Protein AF-A0A1I0QQR5-F1 (afdb_monomer)

Solvent-accessible surface area (backbone atoms only — not comparable to full-atom values): 13848 Å² total; per-residue (Å²): 86,68,93,61,59,68,70,61,47,50,51,49,50,53,52,42,50,50,38,39,77,75,72,28,74,88,72,55,52,71,65,47,52,52,53,40,48,67,24,50,46,77,46,79,45,81,59,54,94,88,54,77,42,80,48,74,43,70,24,48,67,52,50,54,66,63,70,73,64,83,67,84,42,92,93,38,57,84,62,94,87,78,85,87,52,60,38,89,91,75,66,45,76,61,77,86,85,86,85,81,80,82,85,70,81,42,39,26,32,36,38,38,34,40,33,28,76,91,72,50,32,38,40,37,30,39,40,28,15,67,40,95,86,60,46,77,30,64,54,59,57,86,51,74,50,39,34,41,38,37,31,42,37,39,38,100,86,50,79,45,83,48,73,52,76,50,78,45,56,44,84,61,89,47,43,52,44,83,69,58,68,52,43,58,67,45,80,44,82,44,77,46,79,57,89,96,46,76,45,77,45,59,37,38,42,32,59,77,46,79,42,78,58,90,51,87,66,42,43,83,76,51,77,49,77,42,81,48,92,122

Foldseek 3Di:
DAPDDPVVLVVLVVVLVVCCVPPRPVPDDPVSQVSQQRDWDWDFDDFWPPDRDTDTDGGDVVVSVVVVPDDDDPVGHTDDPDDWDADPVPRHTDDDDDDDDPDDDAWEKEKEWEAEPVQQKTWIKMFTASDPVRHQAAFDQPDKWKKKWWKWKDWPVDTDTDIDIDIDGRPDRDRMGTDDMDHQKDWDWDWDDDPPDIDTIIMIIGTPDMDTDDDSRYDYPYYHYDYDPD

Nearest PDB structures (foldseek):
  6xd4-assembly1_A  TM=5.115E-01  e=5.472E-14  Elizabethkingia anophelis
  8g33-assembly1_A  TM=4.697E-01  e=2.216E-13  Elizabethkingia anophelis Ag1
  7krc-assembly1_A  TM=3.165E-01  e=2.333E+00  Human immunodeficiency virus type 1 BH10
  8u6q-assembly1_A  TM=3.259E-01  e=3.452E+00  Human immunodeficiency virus 1
  8u6t-assembly1_A  TM=4.089E-01  e=3.861E+00  Human immunodeficiency virus 1

Radius of gyration: 30.65 Å; Cα contacts (8 Å, |Δi|>4): 369; chains: 1; bounding box: 80×43×80 Å

Structure (mmCIF, N/CA/C/O backbone):
data_AF-A0A1I0QQR5-F1
#
_entry.id   AF-A0A1I0QQR5-F1
#
loop_
_atom_site.group_PDB
_atom_site.id
_atom_site.type_symbol
_atom_site.label_atom_id
_atom_site.label_alt_id
_atom_site.label_comp_id
_atom_site.label_asym_id
_atom_site.label_entity_id
_atom_site.label_seq_id
_atom_site.pdbx_PDB_ins_code
_atom_site.Cartn_x
_atom_site.Cartn_y
_atom_site.Cartn_z
_atom_site.occupancy
_atom_site.B_iso_or_equiv
_atom_site.auth_seq_id
_atom_site.auth_comp_id
_atom_site.auth_asym_id
_atom_site.auth_atom_id
_atom_site.pdbx_PDB_model_num
ATOM 1 N N . GLU A 1 1 ? -17.245 5.063 7.771 1.00 81.31 1 GLU A N 1
A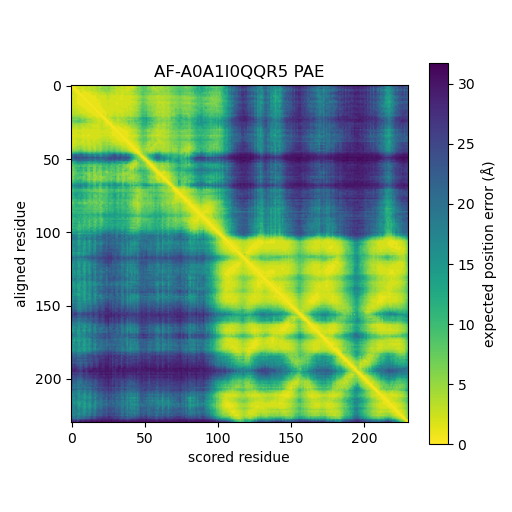TOM 2 C CA . GLU A 1 1 ? -16.645 4.724 6.466 1.00 81.31 1 GLU A CA 1
ATOM 3 C C . GLU A 1 1 ? -16.486 6.017 5.669 1.00 81.31 1 GLU A C 1
ATOM 5 O O . GLU A 1 1 ? -17.270 6.936 5.875 1.00 81.31 1 GLU A O 1
ATOM 10 N N . THR A 1 2 ? -15.430 6.138 4.861 1.00 84.19 2 THR A N 1
ATOM 11 C CA . THR A 1 2 ? -15.156 7.324 4.030 1.00 84.19 2 THR A CA 1
ATOM 12 C C . THR A 1 2 ? -14.341 6.921 2.803 1.00 84.19 2 THR A C 1
ATOM 14 O O . THR A 1 2 ? -13.551 5.979 2.877 1.00 84.19 2 THR A O 1
ATOM 17 N N . ASN A 1 3 ? -14.509 7.651 1.699 1.00 85.12 3 ASN A N 1
ATOM 18 C CA . ASN A 1 3 ? -13.727 7.481 0.468 1.00 85.12 3 ASN A CA 1
ATOM 19 C C . ASN A 1 3 ? -12.433 8.318 0.460 1.00 85.12 3 ASN A C 1
ATOM 21 O O . ASN A 1 3 ? -11.726 8.352 -0.546 1.00 85.12 3 ASN A O 1
ATOM 25 N N . ALA A 1 4 ? -12.133 9.026 1.553 1.00 85.00 4 ALA A N 1
ATOM 26 C CA . ALA A 1 4 ? -10.917 9.816 1.678 1.00 85.00 4 ALA A CA 1
ATOM 27 C C . ALA A 1 4 ? -9.655 8.937 1.771 1.00 85.00 4 ALA A C 1
ATOM 29 O O . ALA A 1 4 ? -9.699 7.784 2.202 1.00 85.00 4 ALA A O 1
ATOM 30 N N . GLU A 1 5 ? -8.506 9.509 1.400 1.00 86.62 5 GLU A N 1
ATOM 31 C CA . GLU A 1 5 ? -7.208 8.841 1.521 1.00 86.62 5 GLU A CA 1
ATOM 32 C C . GLU A 1 5 ? -6.940 8.431 2.983 1.00 86.62 5 GLU A C 1
ATOM 34 O O . GLU A 1 5 ? -7.273 9.156 3.921 1.00 86.62 5 GLU A O 1
ATOM 39 N N . ALA A 1 6 ? -6.360 7.245 3.189 1.00 83.19 6 ALA A N 1
ATOM 40 C CA . ALA A 1 6 ? -6.283 6.609 4.502 1.00 83.19 6 ALA A CA 1
ATOM 41 C C . ALA A 1 6 ? -5.473 7.411 5.535 1.00 83.19 6 ALA A C 1
ATOM 43 O O . ALA A 1 6 ? -5.850 7.454 6.710 1.00 83.19 6 ALA A O 1
ATOM 44 N N . SER A 1 7 ? -4.364 8.038 5.134 1.00 84.50 7 SER A N 1
ATOM 45 C CA . SER A 1 7 ? -3.558 8.867 6.033 1.00 84.50 7 SER A CA 1
ATOM 46 C C . SER A 1 7 ? -4.282 10.158 6.422 1.00 84.50 7 SER A C 1
ATOM 48 O O . SER A 1 7 ? -4.303 10.505 7.606 1.00 84.50 7 SER A O 1
ATOM 50 N N . TYR A 1 8 ? -4.961 10.800 5.466 1.00 88.44 8 TYR A N 1
ATOM 51 C CA . TYR A 1 8 ? -5.809 11.963 5.717 1.00 88.44 8 TYR A CA 1
ATOM 52 C C . TYR A 1 8 ? -6.981 11.612 6.639 1.00 88.44 8 TYR A C 1
ATOM 54 O O . TYR A 1 8 ? -7.163 12.254 7.671 1.00 88.44 8 TYR A O 1
ATOM 62 N N . ALA A 1 9 ? -7.719 10.544 6.328 1.00 91.12 9 ALA A N 1
ATOM 63 C CA . ALA A 1 9 ? -8.847 10.083 7.128 1.00 91.12 9 ALA A CA 1
ATOM 64 C C . ALA A 1 9 ? -8.425 9.749 8.565 1.00 91.12 9 ALA A C 1
ATOM 66 O O . ALA A 1 9 ? -9.099 10.139 9.516 1.00 91.12 9 ALA A O 1
ATOM 67 N N . LYS A 1 10 ? -7.278 9.079 8.743 1.00 92.31 10 LYS A N 1
ATOM 68 C CA . LYS A 1 10 ? -6.730 8.780 10.071 1.00 92.31 10 LYS A CA 1
ATOM 69 C C . LYS A 1 10 ? -6.457 10.055 10.865 1.00 92.31 10 LYS A C 1
ATOM 71 O O . LYS A 1 10 ? -6.871 10.133 12.020 1.00 92.31 10 LYS A O 1
ATOM 76 N N . ARG A 1 11 ? -5.772 11.030 10.259 1.00 94.12 11 ARG A N 1
ATOM 77 C CA . ARG A 1 11 ? -5.457 12.311 10.901 1.00 94.12 11 ARG A CA 1
ATOM 78 C C . ARG A 1 11 ? -6.736 13.042 11.309 1.00 94.12 11 ARG A C 1
ATOM 80 O O . ARG A 1 11 ? -6.890 13.367 12.481 1.00 94.12 11 ARG A O 1
ATOM 87 N N . MET A 1 12 ? -7.674 13.206 10.374 1.00 93.25 12 MET A N 1
ATOM 88 C CA . MET A 1 12 ? -8.933 13.910 10.623 1.00 93.25 12 MET A CA 1
ATOM 89 C C . MET A 1 12 ? -9.772 13.244 11.713 1.00 93.25 12 MET A C 1
ATOM 91 O O . MET A 1 12 ? -10.304 13.944 12.569 1.00 93.25 12 MET A O 1
ATOM 95 N N . LEU A 1 13 ? -9.863 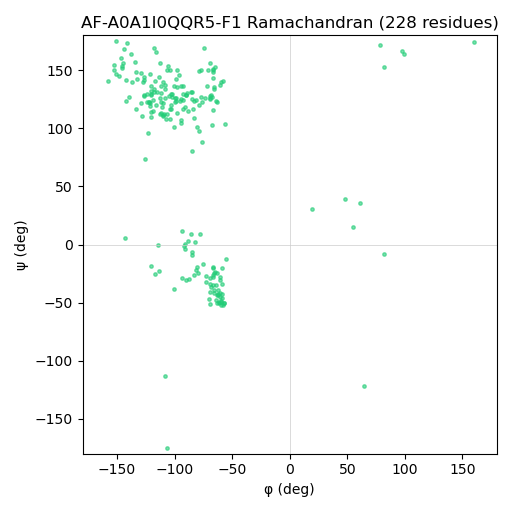11.908 11.736 1.00 90.19 13 LEU A N 1
ATOM 96 C CA . LEU A 1 13 ? -10.562 11.186 12.806 1.00 90.19 13 LEU A CA 1
ATOM 97 C C . LEU A 1 13 ? -9.894 11.403 14.169 1.00 90.19 13 LEU A C 1
ATOM 99 O O . LEU A 1 13 ? -10.590 11.624 15.157 1.00 90.19 13 LEU A O 1
ATOM 103 N N . GLN A 1 14 ? -8.560 11.349 14.238 1.00 91.06 14 GLN A N 1
ATOM 104 C CA . GLN A 1 14 ? -7.826 11.554 15.490 1.00 91.06 14 GLN A CA 1
ATOM 105 C C . GLN A 1 14 ? -8.010 12.972 16.036 1.00 91.06 14 GLN A C 1
ATOM 107 O O . GLN A 1 14 ? -8.328 13.119 17.214 1.00 91.06 14 GLN A O 1
ATOM 112 N N . GLU A 1 15 ? -7.847 13.989 15.189 1.00 91.00 15 GLU A N 1
ATOM 113 C CA . GLU A 1 15 ? -8.040 15.397 15.554 1.00 91.00 15 GLU A CA 1
ATOM 114 C C . GLU A 1 15 ? -9.488 15.653 15.989 1.00 91.00 15 GLU A C 1
ATOM 116 O O . GLU A 1 15 ? -9.728 16.103 17.111 1.00 91.00 15 GLU A O 1
ATOM 121 N N . SER A 1 16 ? -10.451 15.221 15.168 1.00 88.94 16 SER A N 1
ATOM 122 C CA . SER A 1 16 ? -11.879 15.384 15.438 1.00 88.94 16 SER A CA 1
ATOM 123 C C . SER A 1 16 ? -12.294 14.743 16.761 1.00 88.94 16 SER A C 1
ATOM 125 O O . SER A 1 16 ? -12.905 15.393 17.608 1.00 88.94 16 SER A O 1
ATOM 127 N N . PHE A 1 17 ? -11.964 13.468 16.990 1.00 86.94 17 PHE A N 1
ATOM 128 C CA . PHE A 1 17 ? -12.356 12.800 18.232 1.00 86.94 17 PHE A CA 1
ATOM 129 C C . PHE A 1 17 ? -11.626 13.362 19.443 1.00 86.94 17 PHE A C 1
ATOM 131 O O . PHE A 1 17 ? -12.239 13.504 20.499 1.00 86.94 17 PHE A O 1
ATOM 138 N N . HIS A 1 18 ? -10.353 13.734 19.307 1.00 88.44 18 HIS A N 1
ATOM 139 C CA . HIS A 1 18 ? -9.643 14.390 20.394 1.00 88.44 18 HIS A CA 1
ATOM 140 C C . HIS A 1 18 ? -10.340 15.695 20.796 1.00 88.44 18 HIS A C 1
ATOM 142 O O . HIS A 1 18 ? -10.640 15.882 21.975 1.00 88.44 18 HIS A O 1
ATOM 148 N N . THR A 1 19 ? -10.680 16.555 19.831 1.00 87.69 19 THR A N 1
ATOM 149 C CA . THR A 1 19 ? -11.439 17.791 20.072 1.00 87.69 19 THR A CA 1
ATOM 150 C C . THR A 1 19 ? -12.801 17.494 20.707 1.00 87.69 19 THR A C 1
ATOM 152 O O . THR A 1 19 ? -13.147 18.106 21.719 1.00 87.69 19 THR A O 1
ATOM 155 N N . LEU A 1 20 ? -13.541 16.508 20.184 1.00 84.69 20 LEU A N 1
ATOM 156 C CA . LEU A 1 20 ? -14.856 16.117 20.699 1.00 84.69 20 LEU A CA 1
ATOM 157 C C . LEU A 1 20 ? -14.813 15.721 22.178 1.00 84.69 20 LEU A C 1
ATOM 159 O O . LEU A 1 20 ? -15.625 16.206 22.959 1.00 84.69 20 LEU A O 1
ATOM 163 N N . PHE A 1 21 ? -13.883 14.840 22.552 1.00 83.06 21 PHE A N 1
ATOM 164 C CA . PHE A 1 21 ? -13.828 14.263 23.895 1.00 83.06 21 PHE A CA 1
ATOM 165 C C . PHE A 1 21 ? -13.154 15.170 24.927 1.00 83.06 21 PHE A C 1
ATOM 167 O O . PHE A 1 21 ? -13.388 14.995 26.118 1.00 83.06 21 PHE A O 1
ATOM 174 N N . THR A 1 22 ? -12.321 16.125 24.499 1.00 84.75 22 THR A N 1
ATOM 175 C CA . THR A 1 22 ? -11.596 17.018 25.423 1.00 84.75 22 THR A CA 1
ATOM 176 C C . THR A 1 22 ? -12.233 18.394 25.572 1.00 84.75 22 THR A C 1
ATOM 178 O O . THR A 1 22 ? -12.228 18.944 26.670 1.00 84.75 22 THR A O 1
ATOM 181 N N . LYS A 1 23 ? -12.765 18.966 24.484 1.00 83.75 23 LYS A N 1
ATOM 182 C CA . LYS A 1 23 ? -13.298 20.339 24.445 1.00 83.75 23 LYS A CA 1
ATOM 183 C C . LYS A 1 23 ? -14.793 20.382 24.136 1.00 83.75 23 LYS A C 1
ATOM 185 O O . LYS A 1 23 ? -15.466 21.327 24.531 1.00 83.75 23 LYS A O 1
ATOM 190 N N . GLY A 1 24 ? -15.315 19.364 23.455 1.00 78.88 24 GLY A N 1
ATOM 191 C CA . GLY A 1 24 ? -16.701 19.311 22.997 1.00 78.88 24 GLY A CA 1
ATOM 192 C C . GLY A 1 24 ? -16.866 19.736 21.536 1.00 78.88 24 GLY A C 1
ATOM 193 O O . GLY A 1 24 ? -15.973 20.306 20.908 1.00 78.88 24 GLY A O 1
ATOM 194 N N . SER A 1 25 ? -18.043 19.448 20.978 1.00 78.81 25 SER A N 1
ATOM 195 C CA . SER A 1 25 ? -18.357 19.624 19.550 1.00 78.81 25 SER A CA 1
ATOM 196 C C . SER A 1 25 ? -18.349 21.083 19.071 1.00 78.81 25 SER A C 1
ATOM 198 O O . SER A 1 25 ? -18.129 21.341 17.886 1.00 78.81 25 SER A O 1
ATOM 200 N N . SER A 1 26 ? -18.548 22.051 19.972 1.00 82.56 26 SER A N 1
ATOM 201 C CA . SER A 1 26 ? -18.513 23.487 19.659 1.00 82.56 26 SER A CA 1
ATOM 202 C C . SER A 1 26 ? -17.126 23.981 19.235 1.00 82.56 26 SER A C 1
ATOM 204 O O . SER A 1 26 ? -17.040 24.958 18.493 1.00 82.56 26 SER A O 1
ATOM 206 N N . TYR A 1 27 ? -16.059 23.287 19.641 1.00 85.00 27 TYR A N 1
ATOM 207 C CA . TYR A 1 27 ? -14.668 23.650 19.351 1.00 85.00 27 TYR A CA 1
ATOM 208 C C . TYR A 1 27 ? -14.116 23.024 18.067 1.00 85.00 27 TYR A C 1
ATOM 210 O O . TYR A 1 27 ? -12.957 23.263 17.731 1.00 85.00 27 TYR A O 1
ATOM 218 N N . MET A 1 28 ? -14.924 22.244 17.344 1.00 86.56 28 MET A N 1
ATOM 219 C CA . MET A 1 28 ? -14.518 21.695 16.053 1.00 86.56 28 MET A CA 1
ATOM 220 C C . MET A 1 28 ? -14.470 22.765 14.970 1.00 86.56 28 MET A C 1
ATOM 222 O O . MET A 1 28 ? -15.407 23.562 14.808 1.00 86.56 28 MET A O 1
ATOM 226 N N . ASN A 1 29 ? -13.407 22.719 14.176 1.00 89.69 29 ASN A N 1
ATOM 227 C CA . ASN A 1 29 ? -13.244 23.554 13.000 1.00 89.69 29 ASN A CA 1
ATOM 228 C C . ASN A 1 29 ? -14.137 23.067 11.835 1.00 89.69 29 ASN A C 1
ATOM 230 O O . ASN A 1 29 ? -14.762 22.003 11.877 1.00 89.69 29 ASN A O 1
ATOM 234 N N . ASN A 1 30 ? -14.235 23.884 10.785 1.00 89.81 30 ASN A N 1
ATOM 235 C CA . ASN A 1 30 ? -15.115 23.594 9.649 1.00 89.81 30 ASN A CA 1
ATOM 236 C C . ASN A 1 30 ? -14.640 22.403 8.805 1.00 89.81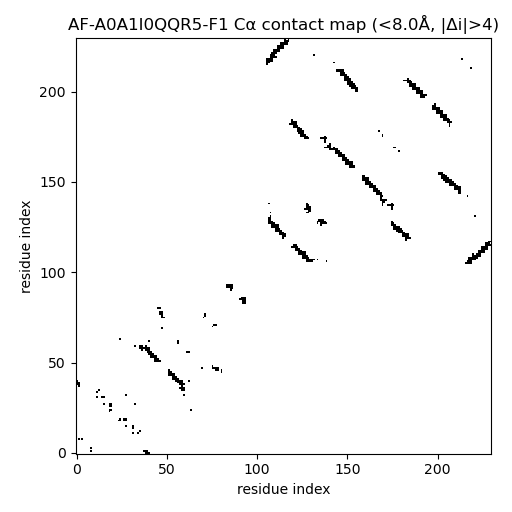 30 ASN A C 1
ATOM 238 O O . ASN A 1 30 ? -15.474 21.724 8.205 1.00 89.81 30 ASN A O 1
ATOM 242 N N . GLU A 1 31 ? -13.334 22.137 8.763 1.00 90.00 31 GLU A N 1
ATOM 243 C CA . GLU A 1 31 ? -12.770 20.994 8.040 1.00 90.00 31 GLU A CA 1
ATOM 244 C C . GLU A 1 31 ? -13.139 19.681 8.743 1.00 90.00 31 GLU A C 1
ATOM 246 O O . GLU A 1 31 ? -13.659 18.772 8.101 1.00 90.00 31 GLU A O 1
ATOM 251 N N . GLU A 1 32 ? -12.985 19.614 10.070 1.00 87.94 32 GLU A N 1
ATOM 252 C CA . GLU A 1 32 ? -13.403 18.485 10.913 1.00 87.94 32 GLU A CA 1
ATOM 253 C C . GLU A 1 32 ? -14.899 18.198 10.744 1.00 87.94 32 GLU A C 1
ATOM 255 O O . GLU A 1 32 ? -15.289 17.073 10.433 1.00 87.94 32 GLU A O 1
ATOM 260 N N . LYS A 1 33 ? -15.750 19.227 10.857 1.00 87.44 33 LYS A N 1
ATOM 261 C CA . LYS A 1 33 ? -17.205 19.079 10.677 1.00 87.44 33 LYS A CA 1
ATOM 262 C C . LYS A 1 33 ? -17.564 18.574 9.283 1.00 87.44 33 LYS A C 1
ATOM 264 O O . LYS A 1 33 ? -18.384 17.668 9.155 1.00 87.44 33 LYS A O 1
ATOM 269 N N . SER A 1 34 ? -16.953 19.141 8.244 1.00 88.56 34 SER A N 1
ATOM 270 C CA . SER A 1 34 ? -17.222 18.748 6.856 1.00 88.56 34 SER A CA 1
ATOM 271 C C . SER A 1 34 ? -16.773 17.315 6.585 1.00 88.56 34 SER A C 1
ATOM 273 O O . SER A 1 34 ? -17.514 16.546 5.975 1.00 88.56 34 SER A O 1
ATOM 275 N N . PHE A 1 35 ? -15.603 16.931 7.098 1.00 90.19 35 PHE A N 1
ATOM 276 C CA . PHE A 1 35 ? -15.091 15.571 6.990 1.00 90.19 35 PHE A CA 1
ATOM 277 C C . PHE A 1 35 ? -16.020 14.558 7.671 1.00 90.19 35 PHE A C 1
ATOM 279 O O . PHE A 1 35 ? -16.410 13.572 7.046 1.00 90.19 35 PHE A O 1
ATOM 286 N N . LEU A 1 36 ? -16.428 14.809 8.922 1.00 87.88 36 LEU A N 1
ATOM 287 C CA . LEU A 1 36 ? -17.316 13.904 9.659 1.00 87.88 36 LEU A CA 1
ATOM 288 C C . LEU A 1 36 ? -18.718 13.841 9.040 1.00 87.88 36 LEU A C 1
ATOM 290 O O . LEU A 1 36 ? -19.321 12.775 9.022 1.00 87.88 36 LEU A O 1
ATOM 294 N N . ASN A 1 37 ? -19.235 14.940 8.489 1.00 86.38 37 ASN A N 1
ATOM 295 C CA . ASN A 1 37 ? -20.516 14.931 7.777 1.00 86.38 37 ASN A CA 1
ATOM 296 C C . ASN A 1 37 ? -20.479 14.108 6.484 1.00 86.38 37 ASN A C 1
ATOM 298 O O . ASN A 1 37 ? -21.506 13.566 6.089 1.00 86.38 37 ASN A O 1
ATOM 302 N N . GLY A 1 38 ? -19.312 13.986 5.848 1.00 86.00 38 GLY A N 1
ATOM 303 C CA . GLY A 1 38 ? -19.098 13.099 4.703 1.00 86.00 38 GLY A CA 1
ATOM 304 C C . GLY A 1 38 ? -18.822 11.637 5.074 1.00 86.00 38 GLY A C 1
ATOM 305 O O . GLY A 1 38 ? -18.549 10.838 4.180 1.00 86.00 38 GLY A O 1
ATOM 306 N N . CYS A 1 39 ? -18.834 11.283 6.364 1.00 86.56 39 CYS A N 1
ATOM 307 C CA . CYS A 1 39 ? -18.610 9.920 6.838 1.00 86.56 39 CYS A CA 1
ATOM 308 C C . CYS A 1 39 ? -19.927 9.198 7.155 1.00 86.56 39 CYS A C 1
ATOM 310 O O . CYS A 1 39 ? -20.825 9.755 7.787 1.00 86.56 39 CYS A O 1
ATOM 312 N N . ASP A 1 40 ? -19.970 7.904 6.838 1.00 82.94 40 ASP A N 1
ATOM 313 C CA . ASP A 1 40 ? -21.032 7.004 7.296 1.00 82.94 40 ASP A CA 1
ATOM 314 C C . ASP A 1 40 ? -20.656 6.364 8.636 1.00 82.94 40 ASP A C 1
ATOM 316 O O . ASP A 1 40 ? -19.578 5.770 8.765 1.00 82.94 40 ASP A O 1
ATOM 320 N N . PHE A 1 41 ? -21.534 6.430 9.637 1.00 81.44 41 PHE A N 1
ATOM 321 C CA . PHE A 1 41 ? -21.282 5.857 10.959 1.00 81.44 41 PHE A CA 1
ATOM 322 C C . PHE A 1 41 ? -22.201 4.666 11.233 1.00 81.44 41 PHE A C 1
ATOM 324 O O . PHE A 1 41 ? -23.422 4.724 11.098 1.00 81.44 41 PHE A O 1
ATOM 331 N N . LYS A 1 42 ? -21.592 3.569 11.682 1.00 77.62 42 LYS A N 1
ATOM 332 C CA . LYS A 1 42 ? -22.294 2.394 12.203 1.00 77.62 42 LYS A CA 1
ATOM 333 C C . LYS A 1 42 ? -21.808 2.176 13.623 1.00 77.62 42 LYS A C 1
ATOM 335 O O . LYS A 1 42 ? -20.609 1.989 13.832 1.00 77.62 42 LYS A O 1
ATOM 340 N N . VAL A 1 43 ? -22.718 2.236 14.588 1.00 75.94 43 VAL A N 1
ATOM 341 C CA . VAL A 1 43 ? -22.387 2.091 16.005 1.00 75.94 43 VAL A CA 1
ATOM 342 C C . VAL A 1 43 ? -23.043 0.840 16.559 1.00 75.94 43 VAL A C 1
ATOM 344 O O . VAL A 1 43 ? -24.233 0.582 16.373 1.00 75.94 43 VAL A O 1
ATOM 347 N N . TYR A 1 44 ? -22.225 0.060 17.253 1.00 75.56 44 TYR A N 1
ATOM 348 C CA . TYR A 1 44 ? -22.659 -1.088 18.024 1.00 75.56 44 TYR A CA 1
ATOM 349 C C . TYR A 1 44 ? -22.587 -0.732 19.506 1.00 75.56 44 TYR A C 1
ATOM 351 O O . TYR A 1 44 ? -21.497 -0.511 20.036 1.00 75.56 44 TYR A O 1
ATOM 359 N N . LEU A 1 45 ? -23.749 -0.630 20.153 1.00 72.00 45 LEU A N 1
ATOM 360 C CA . LEU A 1 45 ? -23.851 -0.278 21.566 1.00 72.00 45 LEU A CA 1
ATOM 361 C C . LEU A 1 45 ? -24.039 -1.543 22.407 1.00 72.00 45 LEU A C 1
ATOM 363 O O . LEU A 1 45 ? -24.981 -2.313 22.204 1.00 72.00 45 LEU A O 1
ATOM 367 N N . ILE A 1 46 ? -23.136 -1.741 23.367 1.00 70.88 46 ILE A N 1
ATOM 368 C CA . ILE A 1 46 ? -23.213 -2.805 24.370 1.00 70.88 46 ILE A CA 1
ATOM 369 C C . ILE A 1 46 ? -23.475 -2.139 25.723 1.00 70.88 46 ILE A C 1
ATOM 371 O O . ILE A 1 46 ? -22.604 -1.442 26.240 1.00 70.88 46 ILE A O 1
ATOM 375 N N . GLY A 1 47 ? -24.659 -2.366 26.297 1.00 66.56 47 GLY A N 1
ATOM 376 C CA . GLY A 1 47 ? -25.053 -1.803 27.593 1.00 66.56 47 GLY A CA 1
ATOM 377 C C . GLY A 1 47 ? -25.936 -0.557 27.532 1.00 66.56 47 GLY A C 1
ATOM 378 O O . GLY A 1 47 ? -26.046 0.090 26.496 1.00 66.56 47 GLY A O 1
ATOM 379 N N . GLY A 1 48 ? -26.577 -0.233 28.664 1.00 62.97 48 GLY A N 1
ATOM 380 C CA . GLY A 1 48 ? -27.670 0.750 28.749 1.00 62.97 48 GLY A CA 1
ATOM 381 C C . GLY A 1 48 ? -29.030 0.152 28.355 1.00 62.97 48 GLY A C 1
ATOM 382 O O . GLY A 1 48 ? -29.056 -0.838 27.636 1.00 62.97 48 GLY A O 1
ATOM 383 N N . ASN A 1 49 ? -30.130 0.706 28.890 1.00 56.84 49 ASN A N 1
ATOM 384 C CA . ASN A 1 49 ? -31.572 0.416 28.675 1.00 56.84 49 ASN A CA 1
ATOM 385 C C . ASN A 1 49 ? -32.038 -0.939 28.061 1.00 56.84 49 ASN A C 1
ATOM 387 O O . ASN A 1 49 ? -33.087 -1.011 27.429 1.00 56.84 49 ASN A O 1
ATOM 391 N N . GLY A 1 50 ? -31.312 -2.037 28.278 1.00 50.56 50 GLY A N 1
ATOM 392 C CA . GLY A 1 50 ? -31.740 -3.413 28.013 1.00 50.56 50 GLY A CA 1
ATOM 393 C C . GLY A 1 50 ? -31.625 -3.934 26.574 1.00 50.56 50 GLY A C 1
ATOM 394 O O . GLY A 1 50 ? -31.792 -5.133 26.377 1.00 50.56 50 GLY A O 1
ATOM 395 N N . THR A 1 51 ? -31.297 -3.116 25.573 1.00 53.91 51 THR A N 1
ATOM 396 C CA . THR A 1 51 ? -31.178 -3.584 24.178 1.00 53.91 51 THR A CA 1
ATOM 397 C C . THR A 1 51 ? -29.784 -3.344 23.625 1.00 53.91 51 THR A C 1
ATOM 399 O O . THR A 1 51 ? -29.418 -2.210 23.327 1.00 53.91 51 THR A O 1
ATOM 402 N N . THR A 1 52 ? -29.026 -4.425 23.419 1.00 56.91 52 THR A N 1
ATOM 403 C CA . THR A 1 52 ? -27.927 -4.433 22.448 1.00 56.91 52 THR A CA 1
ATOM 404 C C . THR A 1 52 ? -28.513 -4.037 21.097 1.00 56.91 52 THR A C 1
ATOM 406 O O . THR A 1 52 ? -29.221 -4.819 20.467 1.00 56.91 52 THR A O 1
ATOM 409 N N . ALA A 1 53 ? -28.273 -2.798 20.683 1.00 62.19 53 ALA A N 1
ATOM 410 C CA . ALA A 1 53 ? -28.829 -2.243 19.463 1.00 62.19 53 ALA A CA 1
ATOM 411 C C . ALA A 1 53 ? -27.686 -1.872 18.519 1.00 62.19 53 ALA A C 1
ATOM 413 O O . ALA A 1 53 ? -26.779 -1.114 18.870 1.00 62.19 53 ALA A O 1
ATOM 414 N N . VAL A 1 54 ? -27.741 -2.415 17.304 1.00 63.22 54 VAL A N 1
ATOM 415 C CA . VAL A 1 54 ? -26.986 -1.866 16.178 1.00 63.22 54 VAL A CA 1
ATOM 416 C C . VAL A 1 54 ? -27.767 -0.654 15.694 1.00 63.22 54 VAL A C 1
ATOM 418 O O . VAL A 1 54 ? -28.925 -0.782 15.299 1.00 63.22 54 VAL A O 1
ATOM 421 N N . GLN A 1 55 ? -27.142 0.517 15.717 1.00 66.56 55 GLN A N 1
ATOM 422 C CA . GLN A 1 55 ? -27.726 1.736 15.176 1.00 66.56 55 GLN A CA 1
ATOM 423 C C . GLN A 1 55 ? -26.814 2.276 14.079 1.00 66.56 55 GLN A C 1
ATOM 425 O O . GLN A 1 55 ? -25.602 2.410 14.250 1.00 66.56 55 GLN A O 1
ATOM 430 N N . SER A 1 56 ? -27.410 2.548 12.923 1.00 68.19 56 SER A N 1
ATOM 431 C CA . SER A 1 56 ? -26.742 3.230 11.816 1.00 68.19 56 SER A CA 1
ATOM 432 C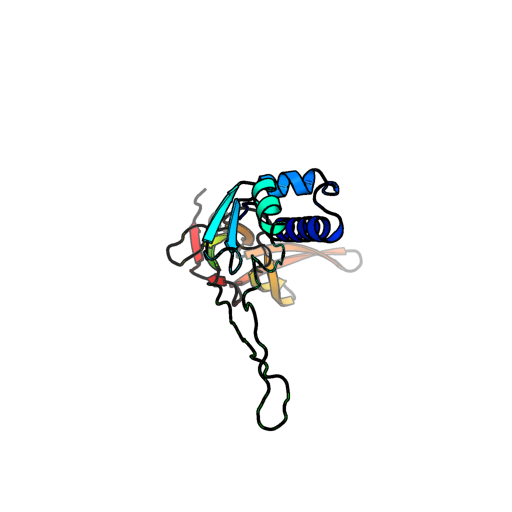 C . SER A 1 56 ? -27.315 4.631 11.719 1.00 68.19 56 SER A C 1
ATOM 434 O O . SER A 1 56 ? -28.532 4.804 11.775 1.00 68.19 56 SER A O 1
ATOM 436 N N . PHE A 1 57 ? -26.449 5.625 11.591 1.00 70.94 57 PHE A N 1
ATOM 437 C CA . PHE A 1 57 ? -26.856 7.011 11.415 1.00 70.94 5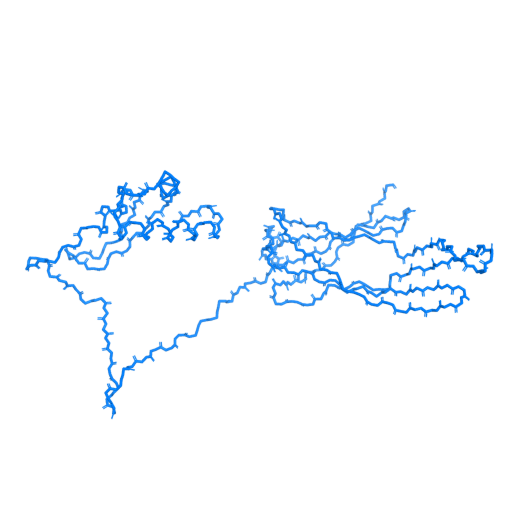7 PHE A CA 1
ATOM 438 C C . PHE A 1 57 ? -25.853 7.720 10.511 1.00 70.94 57 PHE A C 1
ATOM 440 O O . PHE A 1 57 ? -24.670 7.379 10.462 1.00 70.94 57 PHE A O 1
ATOM 447 N N . ASN A 1 58 ? -26.340 8.729 9.800 1.00 65.38 58 ASN A N 1
ATOM 448 C CA . ASN A 1 58 ? -25.528 9.489 8.863 1.00 65.38 58 ASN A CA 1
ATOM 449 C C . ASN A 1 58 ? -25.088 10.803 9.512 1.00 65.38 58 ASN A C 1
ATOM 451 O O . ASN A 1 58 ? -25.892 11.494 10.143 1.00 65.38 58 ASN A O 1
ATOM 455 N N . GLY A 1 59 ? -23.817 11.153 9.323 1.00 65.69 59 GLY A N 1
ATOM 456 C CA . GLY A 1 59 ? -23.258 12.431 9.751 1.00 65.69 59 GLY A CA 1
ATOM 457 C C . GLY A 1 59 ? -22.918 12.546 11.240 1.00 65.69 59 GLY A C 1
ATOM 458 O O . GLY A 1 59 ? -23.216 11.691 12.077 1.00 65.69 59 GLY A O 1
ATOM 459 N N . PHE A 1 60 ? -22.254 13.656 11.563 1.00 73.00 60 PHE A N 1
ATOM 460 C CA . PHE A 1 60 ? -21.648 13.915 12.868 1.00 73.00 60 PHE A CA 1
ATOM 461 C C . PHE A 1 60 ? -22.664 14.058 14.009 1.00 73.00 60 PHE A C 1
ATOM 463 O O . PHE A 1 60 ? -22.432 13.562 15.109 1.00 73.00 60 PHE A O 1
ATOM 470 N N . THR A 1 61 ? -23.805 14.704 13.764 1.00 71.38 61 THR A N 1
ATOM 471 C CA . THR A 1 61 ? -24.819 14.939 14.805 1.00 71.38 61 THR A CA 1
ATOM 472 C C . THR A 1 61 ? -25.373 13.627 15.356 1.00 71.38 61 THR A C 1
ATOM 474 O O . THR A 1 61 ? -25.427 13.449 16.570 1.00 71.38 61 THR A O 1
ATOM 477 N N . GLY A 1 62 ? -25.668 12.659 14.477 1.00 69.88 62 GLY A N 1
ATOM 478 C CA . GLY A 1 62 ? -26.109 11.327 14.895 1.00 69.88 62 GLY A CA 1
ATOM 479 C C . GLY A 1 62 ? -25.078 10.620 15.780 1.00 69.88 62 GLY A C 1
ATOM 480 O O . GLY A 1 62 ? -25.452 9.933 16.726 1.00 69.88 62 GLY A O 1
ATOM 481 N N . PHE A 1 63 ? -23.785 10.846 15.536 1.00 71.75 63 PHE A N 1
ATOM 482 C CA . PHE A 1 63 ? -22.699 10.281 16.336 1.00 71.75 63 PHE A CA 1
ATOM 483 C C . PHE A 1 63 ? -22.636 10.873 17.743 1.00 71.75 63 PHE A C 1
ATOM 485 O O . PHE A 1 63 ? -22.617 10.138 18.734 1.00 71.75 63 PHE A O 1
ATOM 492 N N . VAL A 1 64 ? -22.621 12.204 17.834 1.00 73.38 64 VAL A N 1
ATOM 493 C CA . VAL A 1 64 ? -22.514 12.925 19.110 1.00 73.38 64 VAL A CA 1
ATOM 494 C C . VAL A 1 64 ? -23.706 12.620 20.008 1.00 73.38 64 VAL A C 1
ATOM 496 O O . VAL A 1 64 ? -23.523 12.339 21.195 1.00 73.38 64 VAL A O 1
ATOM 499 N N . ASP A 1 65 ? -24.908 12.600 19.435 1.00 70.44 65 ASP A N 1
ATOM 500 C CA . ASP A 1 65 ? -26.145 12.344 20.167 1.00 70.44 65 ASP A CA 1
ATOM 501 C C . ASP A 1 65 ? -26.193 10.948 20.794 1.00 70.44 65 ASP A C 1
ATOM 503 O O . ASP A 1 65 ? -26.923 10.754 21.760 1.00 70.44 65 ASP A O 1
ATOM 507 N N . HIS A 1 66 ? -25.451 9.968 20.274 1.00 68.44 66 HIS A N 1
ATOM 508 C CA . HIS A 1 66 ? -25.440 8.609 20.826 1.00 68.44 66 HIS A CA 1
ATOM 509 C C . HIS A 1 66 ? -24.314 8.378 21.833 1.00 68.44 66 HIS A C 1
ATOM 511 O O . HIS A 1 66 ? -24.484 7.597 22.766 1.00 68.44 66 HIS A O 1
ATOM 517 N N . ILE A 1 67 ? -23.189 9.081 21.707 1.00 68.50 67 ILE A N 1
ATOM 518 C CA . ILE A 1 67 ? -22.048 8.916 22.622 1.00 68.50 67 ILE A CA 1
ATOM 519 C C . ILE A 1 67 ? -22.201 9.736 23.906 1.00 68.50 67 ILE A C 1
ATOM 521 O O . ILE A 1 67 ? -21.686 9.345 24.949 1.00 68.50 67 ILE A O 1
ATOM 525 N N . THR A 1 68 ? -22.947 10.839 23.869 1.00 62.19 68 THR A N 1
ATOM 526 C CA . THR A 1 68 ? -23.125 11.734 25.028 1.00 62.19 68 THR A CA 1
ATOM 527 C C . THR A 1 68 ? -24.241 11.316 25.997 1.00 62.19 68 THR A C 1
ATOM 529 O O . THR A 1 68 ? -24.364 11.903 27.069 1.00 62.19 68 THR A O 1
ATOM 532 N N . LYS A 1 69 ? -25.041 10.286 25.675 1.00 61.06 69 LYS A N 1
ATOM 533 C CA . LYS A 1 69 ? -26.251 9.902 26.438 1.00 61.06 69 LYS A CA 1
ATOM 534 C C . LYS A 1 69 ? -26.050 8.852 27.538 1.00 61.06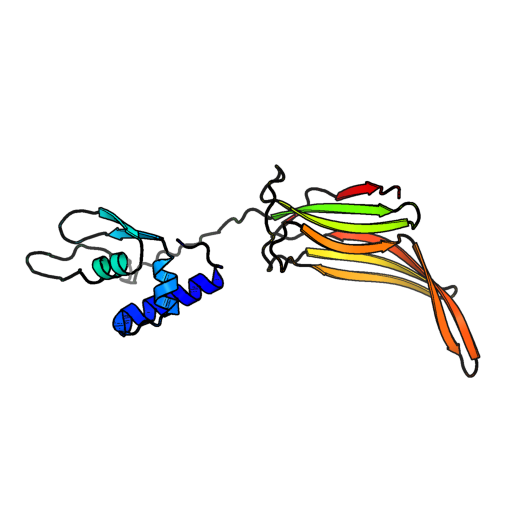 69 LYS A C 1
ATOM 536 O O . LYS A 1 69 ? -27.007 8.508 28.226 1.00 61.06 69 LYS A O 1
ATOM 541 N N . GLY A 1 70 ? -24.840 8.329 27.729 1.00 65.12 70 GLY A N 1
ATOM 542 C CA . GLY A 1 70 ? -24.568 7.344 28.779 1.00 65.12 70 GLY A CA 1
ATOM 543 C C . GLY A 1 70 ? -24.481 7.982 30.167 1.00 65.12 70 GLY A C 1
ATOM 544 O O . GLY A 1 70 ? -23.391 8.340 30.599 1.00 65.12 70 GLY A O 1
ATOM 545 N N . GLN A 1 71 ? -25.603 8.123 30.873 1.00 71.38 71 GLN A N 1
ATOM 546 C CA . GLN A 1 71 ? -25.632 8.545 32.278 1.00 71.38 71 GLN A CA 1
ATOM 547 C C . GLN A 1 71 ? -25.853 7.320 33.168 1.00 71.38 71 GLN A C 1
ATOM 549 O O . GLN A 1 71 ? -26.785 6.548 32.954 1.00 71.38 71 GLN A O 1
ATOM 554 N N . PHE A 1 72 ? -24.979 7.126 34.154 1.00 77.56 72 PHE A N 1
ATOM 555 C CA . PHE A 1 72 ? -25.174 6.096 35.170 1.00 77.56 72 PHE A CA 1
ATOM 556 C C . PHE A 1 72 ? -26.214 6.581 36.182 1.00 77.56 72 PHE A C 1
ATOM 558 O O . PHE A 1 72 ? -26.050 7.652 36.768 1.00 77.56 72 PHE A O 1
ATOM 565 N N . SER A 1 73 ? -27.254 5.785 36.418 1.00 80.62 73 SER A N 1
ATOM 566 C CA . SER A 1 73 ? -28.232 6.052 37.472 1.00 80.62 73 SER A CA 1
ATOM 567 C C . SER A 1 73 ? -28.674 4.761 38.155 1.00 80.62 73 SER A C 1
ATOM 569 O O . SER A 1 73 ? -28.317 3.657 37.743 1.00 80.62 73 SER A O 1
ATOM 571 N N . ARG A 1 74 ? -29.466 4.893 39.221 1.00 82.31 74 ARG A N 1
ATOM 572 C CA . ARG A 1 74 ? -30.063 3.740 39.903 1.00 82.31 74 ARG A CA 1
ATOM 573 C C . ARG A 1 74 ? -31.033 2.989 38.987 1.00 82.31 74 ARG A C 1
ATOM 575 O O . ARG A 1 74 ? -31.121 1.768 39.055 1.00 82.31 74 ARG A O 1
ATOM 582 N N . GLU A 1 75 ? -31.735 3.728 38.138 1.00 81.50 75 GLU A N 1
ATOM 583 C CA . GLU A 1 75 ? -32.708 3.235 37.165 1.00 81.50 75 GLU A CA 1
ATOM 584 C C . GLU A 1 75 ? -32.019 2.677 35.910 1.00 81.50 75 GLU A C 1
ATOM 586 O O . GLU A 1 75 ? -32.574 1.813 35.237 1.00 81.50 75 GLU A O 1
ATOM 591 N N . GLN A 1 76 ? -30.794 3.132 35.624 1.00 75.75 76 GLN A N 1
ATOM 592 C CA . GLN A 1 76 ? -29.973 2.695 34.500 1.00 75.75 76 GLN A CA 1
ATOM 593 C C . GLN A 1 76 ? -28.587 2.233 34.993 1.00 75.75 76 GLN A C 1
ATOM 595 O O . GLN A 1 76 ? -27.587 2.942 34.814 1.00 75.75 76 GLN A O 1
ATOM 600 N N . PRO A 1 77 ? -28.505 1.047 35.631 1.00 77.56 77 PRO A N 1
ATOM 601 C CA . PRO A 1 77 ? -27.240 0.523 36.121 1.00 77.56 77 PRO A CA 1
ATOM 602 C C . PRO A 1 77 ? -26.296 0.187 34.961 1.00 77.56 77 PRO A C 1
ATOM 604 O O . PRO A 1 77 ? -26.711 -0.178 33.858 1.00 77.56 77 PRO A O 1
ATOM 607 N N . GLY A 1 78 ? -24.995 0.294 35.226 1.00 77.62 78 GLY A N 1
ATOM 608 C CA . GLY A 1 78 ? -23.961 -0.125 34.285 1.00 77.62 78 GLY A CA 1
ATOM 609 C C . GLY A 1 78 ? -23.984 -1.636 34.043 1.00 77.62 78 GLY A C 1
ATOM 610 O O . GLY A 1 78 ? -24.370 -2.412 34.917 1.00 77.62 78 GLY A O 1
ATOM 611 N N . VAL A 1 79 ? -23.526 -2.057 32.863 1.00 78.50 79 VAL A N 1
ATOM 612 C CA . VAL A 1 79 ? -23.316 -3.475 32.534 1.00 78.50 79 VAL A CA 1
ATOM 613 C C . VAL A 1 79 ? -21.817 -3.799 32.504 1.00 78.50 79 VAL A C 1
ATOM 615 O O . VAL A 1 79 ? -21.018 -2.925 32.155 1.00 78.50 79 VAL A O 1
ATOM 618 N N . PRO A 1 80 ? -21.401 -5.036 32.827 1.00 80.44 80 PRO A N 1
ATOM 619 C CA . PRO A 1 80 ? -20.005 -5.441 32.684 1.00 80.44 80 PRO A CA 1
ATOM 620 C C . PRO A 1 80 ? -19.550 -5.399 31.214 1.00 80.44 80 PRO A C 1
ATOM 622 O O . PRO A 1 80 ? -20.130 -6.072 30.367 1.00 80.44 80 PRO A O 1
ATOM 625 N N . ILE A 1 81 ? -18.496 -4.629 30.919 1.00 81.81 81 ILE A N 1
ATOM 626 C CA . ILE A 1 81 ? -17.903 -4.494 29.568 1.00 81.81 81 ILE A CA 1
ATOM 627 C C . ILE A 1 81 ? -16.483 -5.068 29.464 1.00 81.81 81 ILE A C 1
ATOM 629 O O . ILE A 1 81 ? -16.032 -5.424 28.378 1.00 81.81 81 ILE A O 1
ATOM 633 N N . PHE A 1 82 ? -15.774 -5.180 30.587 1.00 84.88 82 PHE A N 1
ATOM 634 C CA . PHE A 1 82 ? -14.471 -5.828 30.674 1.00 84.88 82 PHE A CA 1
ATOM 635 C C . PHE A 1 82 ? -14.331 -6.521 32.030 1.00 84.88 82 PHE A C 1
ATOM 637 O O . PHE A 1 82 ? -14.933 -6.106 33.020 1.00 84.88 82 PHE A O 1
ATOM 644 N N . CYS A 1 83 ? -13.512 -7.567 32.077 1.00 87.75 83 CYS A N 1
ATOM 645 C CA . CYS A 1 83 ? -13.051 -8.184 33.314 1.00 87.75 83 CYS A CA 1
ATOM 646 C C . CYS A 1 83 ? -11.541 -8.418 33.225 1.00 87.75 83 CYS A C 1
ATOM 648 O O . CYS A 1 83 ? -10.988 -8.619 32.142 1.00 87.75 83 CYS A O 1
ATOM 650 N N . SER A 1 84 ? -10.870 -8.345 34.369 1.00 92.19 84 SER A N 1
ATOM 651 C CA . SER A 1 84 ? -9.477 -8.744 34.523 1.00 92.19 84 SER A CA 1
ATOM 652 C C . SER A 1 84 ? -9.413 -10.086 35.243 1.00 92.19 84 SER A C 1
ATOM 654 O O . SER A 1 84 ? -10.276 -10.414 36.055 1.00 92.19 84 SER A O 1
ATOM 656 N N . PHE A 1 85 ? -8.375 -10.860 34.944 1.00 93.25 85 PHE A N 1
ATOM 657 C CA . PHE A 1 85 ? -8.131 -12.152 35.574 1.00 93.25 85 PHE A CA 1
ATOM 658 C C . PHE A 1 85 ? -6.763 -12.141 36.246 1.00 93.25 85 PHE A C 1
ATOM 660 O O . PHE A 1 85 ? -5.832 -11.505 35.748 1.00 93.25 85 PHE A O 1
ATOM 667 N N . ALA A 1 86 ? -6.642 -12.857 37.360 1.00 95.50 86 ALA A N 1
ATOM 668 C CA . ALA A 1 86 ? -5.384 -13.070 38.060 1.00 95.50 86 ALA A CA 1
ATOM 669 C C . ALA A 1 86 ? -4.982 -14.549 37.977 1.00 95.50 86 ALA A C 1
ATOM 671 O O . ALA A 1 86 ? -5.835 -15.438 38.001 1.00 95.50 86 ALA A O 1
ATOM 672 N N . ASN A 1 87 ? -3.683 -14.812 37.867 1.00 93.38 87 ASN A N 1
ATOM 673 C CA . ASN A 1 87 ? -3.123 -16.154 37.923 1.00 93.38 87 ASN A CA 1
ATOM 674 C C . ASN A 1 87 ? -3.252 -16.698 39.352 1.00 93.38 87 ASN A C 1
ATOM 676 O O . ASN A 1 87 ? -2.796 -16.065 40.299 1.00 93.38 87 ASN A O 1
ATOM 680 N N . VAL A 1 88 ? -3.829 -17.891 39.515 1.00 94.44 88 VAL A N 1
ATOM 681 C CA . VAL A 1 88 ? -4.080 -18.491 40.844 1.00 94.44 88 VAL A CA 1
ATOM 682 C C . VAL A 1 88 ? -2.786 -18.718 41.641 1.00 94.44 88 VAL A C 1
ATOM 684 O O . VAL A 1 88 ? -2.797 -18.645 42.864 1.00 94.44 88 VAL A O 1
ATOM 687 N N . ALA A 1 89 ? -1.668 -18.979 40.957 1.00 94.88 89 ALA A N 1
ATOM 688 C CA . ALA A 1 89 ? -0.396 -19.317 41.593 1.00 94.88 89 ALA A CA 1
ATOM 689 C C . ALA A 1 89 ? 0.295 -18.130 42.288 1.00 94.88 89 ALA A C 1
ATOM 691 O O . ALA A 1 89 ? 0.993 -18.331 43.277 1.00 94.88 89 ALA A O 1
ATOM 692 N N . ASP A 1 90 ? 0.137 -16.911 41.765 1.00 95.00 90 ASP A N 1
ATOM 693 C CA . ASP A 1 90 ? 0.924 -15.747 42.197 1.00 95.00 90 ASP A CA 1
ATOM 694 C C . ASP A 1 90 ? 0.132 -14.427 42.225 1.00 95.00 90 ASP A C 1
ATOM 696 O O . ASP A 1 90 ? 0.703 -13.367 42.477 1.00 95.00 90 ASP A O 1
ATOM 700 N N . ASN A 1 91 ? -1.180 -14.471 41.970 1.00 93.81 91 ASN A N 1
ATOM 701 C CA . ASN A 1 91 ? -2.070 -13.315 41.832 1.00 93.81 91 ASN A CA 1
ATOM 702 C C . ASN A 1 91 ? -1.626 -12.285 40.775 1.00 93.81 91 ASN A C 1
ATOM 704 O O . ASN A 1 91 ? -2.138 -11.163 40.745 1.00 93.81 91 ASN A O 1
ATOM 708 N N . SER A 1 92 ? -0.700 -12.638 39.880 1.00 95.06 92 SER A N 1
ATOM 709 C CA . SER A 1 92 ? -0.271 -11.744 38.809 1.00 95.06 92 SER A CA 1
ATOM 710 C C . SER A 1 92 ? -1.369 -11.584 37.755 1.00 95.06 92 SER A C 1
ATOM 712 O O . SER A 1 92 ? -2.175 -12.484 37.523 1.00 95.06 92 SER A O 1
ATOM 714 N N . LEU A 1 93 ? -1.418 -10.427 37.091 1.00 94.69 93 LEU A N 1
ATOM 715 C CA . LEU A 1 93 ? -2.424 -10.153 36.063 1.00 94.69 93 LEU A CA 1
ATOM 716 C C . LEU A 1 93 ? -2.253 -11.101 34.863 1.00 94.69 93 LEU A C 1
ATOM 718 O O . LEU A 1 93 ? -1.203 -11.103 34.213 1.00 94.69 93 LEU A O 1
ATOM 722 N N . ALA A 1 94 ? -3.307 -11.836 34.514 1.00 92.12 94 ALA A N 1
ATOM 723 C CA . ALA A 1 94 ? -3.340 -12.658 33.315 1.00 92.12 94 ALA A CA 1
ATOM 724 C C . ALA A 1 94 ? -3.344 -11.765 32.065 1.00 92.12 94 ALA A C 1
ATOM 726 O O . ALA A 1 94 ? -4.153 -10.845 31.926 1.00 92.12 94 ALA A O 1
ATOM 727 N N . LYS A 1 95 ? -2.429 -12.041 31.132 1.00 90.69 95 LYS A N 1
ATOM 728 C CA . LYS A 1 95 ? -2.270 -11.283 29.885 1.00 90.69 95 LYS A CA 1
ATOM 729 C C . LYS A 1 95 ? -2.417 -12.221 28.698 1.00 90.69 95 LYS A C 1
ATOM 731 O O . LYS A 1 95 ? -1.645 -13.165 28.554 1.00 90.69 95 LYS A O 1
ATOM 736 N N . ILE A 1 96 ? -3.362 -11.926 27.810 1.00 89.00 96 ILE A N 1
ATOM 737 C CA . ILE A 1 96 ? -3.518 -12.651 26.546 1.00 89.00 96 ILE A CA 1
ATOM 738 C C . ILE A 1 96 ? -2.721 -11.910 25.470 1.00 89.00 96 ILE A C 1
ATOM 740 O O . ILE A 1 96 ? -3.008 -10.756 25.151 1.00 89.00 96 ILE A O 1
ATOM 744 N N . LYS A 1 97 ? -1.695 -12.560 24.909 1.00 88.69 97 LYS A N 1
ATOM 745 C CA . LYS A 1 97 ? -0.891 -11.999 23.815 1.00 88.69 97 LYS A CA 1
ATOM 746 C C . LYS A 1 97 ? -1.439 -12.469 22.472 1.00 88.69 97 LYS A C 1
ATOM 748 O O . LYS A 1 97 ? -1.179 -13.593 22.053 1.00 88.69 97 LYS A O 1
ATOM 753 N N . PHE A 1 98 ? -2.131 -11.584 21.766 1.00 87.69 98 PHE A N 1
ATOM 754 C CA . PHE A 1 98 ? -2.557 -11.847 20.395 1.00 87.69 98 PHE A CA 1
ATOM 755 C C . PHE A 1 98 ? -1.406 -11.584 19.417 1.00 87.69 98 PHE A C 1
ATOM 757 O O . PHE A 1 98 ? -0.838 -10.493 19.385 1.00 87.69 98 PHE A O 1
ATOM 764 N N . LYS A 1 99 ? -1.063 -12.588 18.606 1.00 86.50 99 LYS A N 1
ATOM 765 C CA . LYS A 1 99 ? -0.248 -12.422 17.397 1.00 86.50 99 LYS A CA 1
ATOM 766 C C . LYS A 1 99 ? -1.169 -12.640 16.205 1.00 86.50 99 LYS A C 1
ATOM 768 O O . LYS A 1 99 ? -1.633 -13.756 16.001 1.00 86.50 99 LYS A O 1
ATOM 773 N N . TYR A 1 100 ? -1.431 -11.595 15.434 1.00 77.06 100 TYR A N 1
ATOM 774 C CA . TYR A 1 100 ? -2.164 -11.706 14.179 1.00 77.06 100 TYR A CA 1
ATOM 775 C C . TYR A 1 100 ? -1.216 -11.403 13.024 1.00 77.06 100 TYR A C 1
ATOM 777 O O . TYR A 1 100 ? -0.404 -10.483 13.093 1.00 77.06 100 TYR A O 1
ATOM 785 N N . ASN A 1 101 ? -1.301 -12.214 11.973 1.00 72.62 101 ASN A N 1
ATOM 786 C CA . ASN A 1 101 ? -0.589 -11.978 10.729 1.00 72.62 101 ASN A CA 1
ATOM 787 C C . ASN A 1 101 ? -1.631 -11.605 9.677 1.00 72.62 101 ASN A C 1
ATOM 789 O O . ASN A 1 101 ? -2.458 -12.437 9.305 1.00 72.62 101 ASN A O 1
ATOM 793 N N . ILE A 1 102 ? -1.626 -10.350 9.237 1.00 73.00 102 ILE A N 1
ATOM 794 C CA . ILE A 1 102 ? -2.502 -9.909 8.154 1.00 73.00 102 ILE A CA 1
ATOM 795 C C . ILE A 1 102 ? -1.848 -10.385 6.858 1.00 73.00 102 ILE A C 1
ATOM 797 O O . ILE A 1 102 ? -0.920 -9.753 6.357 1.00 73.00 102 ILE A O 1
ATOM 801 N N . ARG A 1 103 ? -2.304 -11.527 6.330 1.00 64.12 103 ARG A N 1
ATOM 802 C CA . ARG A 1 103 ? -1.908 -11.976 4.991 1.00 64.12 103 ARG A CA 1
ATOM 803 C C . ARG A 1 103 ? -2.506 -11.010 3.977 1.00 64.12 103 ARG A C 1
ATOM 805 O O . ARG A 1 103 ? -3.699 -11.060 3.700 1.00 64.12 103 ARG A O 1
ATOM 812 N N . ARG A 1 104 ? -1.675 -10.115 3.453 1.00 72.94 104 ARG A N 1
ATOM 813 C CA . ARG A 1 104 ? -2.026 -9.298 2.297 1.00 72.94 104 ARG A CA 1
ATOM 814 C C . ARG A 1 104 ? -1.708 -10.110 1.050 1.00 72.94 104 ARG A C 1
ATOM 816 O O . ARG A 1 104 ? -0.592 -10.607 0.920 1.00 72.94 104 ARG A O 1
ATOM 823 N N . GLU A 1 105 ? -2.687 -10.282 0.171 1.00 82.81 105 GLU A N 1
ATOM 824 C CA . GLU A 1 105 ? -2.414 -10.867 -1.139 1.00 82.81 105 GLU A CA 1
ATOM 825 C C . GLU A 1 105 ? -1.400 -9.985 -1.887 1.00 82.81 105 GLU A C 1
ATOM 827 O O . GLU A 1 105 ? -1.466 -8.753 -1.770 1.00 82.81 105 GLU A O 1
ATOM 832 N N . PRO A 1 106 ? -0.434 -10.584 -2.604 1.00 91.19 106 PRO A N 1
ATOM 833 C CA . PRO A 1 106 ? 0.558 -9.814 -3.336 1.00 91.19 106 PRO A CA 1
ATOM 834 C C . PRO A 1 106 ? -0.115 -9.060 -4.482 1.00 91.19 106 PRO A C 1
ATOM 836 O O . PRO A 1 106 ? -1.089 -9.529 -5.071 1.00 91.19 106 PRO A O 1
ATOM 839 N N . LEU A 1 107 ? 0.447 -7.912 -4.849 1.00 94.50 107 LEU A N 1
ATOM 840 C CA . LEU A 1 107 ? 0.073 -7.244 -6.086 1.00 94.50 107 LEU A CA 1
ATOM 841 C C . LEU A 1 107 ? 0.528 -8.095 -7.277 1.00 94.50 107 LEU A C 1
ATOM 843 O O . LEU A 1 107 ? 1.705 -8.431 -7.395 1.00 94.50 107 LEU A O 1
ATOM 847 N N . TYR A 1 108 ? -0.371 -8.417 -8.194 1.00 96.00 108 TYR A N 1
ATOM 848 C CA . TYR A 1 108 ? 0.004 -9.143 -9.401 1.00 96.00 108 TYR A CA 1
ATOM 849 C C . TYR A 1 108 ? 0.476 -8.152 -10.461 1.00 96.00 108 TYR A C 1
ATOM 851 O O . TYR A 1 108 ? -0.185 -7.143 -10.705 1.00 96.00 108 TYR A O 1
ATOM 859 N N . VAL A 1 109 ? 1.628 -8.415 -11.079 1.00 96.62 109 VAL A N 1
ATOM 860 C CA . VAL A 1 109 ? 2.221 -7.505 -12.068 1.00 96.62 109 VAL A CA 1
ATOM 861 C C . VAL A 1 109 ? 2.528 -8.214 -13.377 1.00 96.62 109 VAL A C 1
ATOM 863 O O . VAL A 1 109 ? 2.986 -9.355 -13.388 1.00 96.62 109 VAL A O 1
ATOM 866 N N . GLU A 1 110 ? 2.295 -7.527 -14.488 1.00 96.50 110 GLU A N 1
ATOM 867 C CA . GLU A 1 110 ? 2.673 -7.977 -15.830 1.00 96.50 110 GLU A CA 1
ATOM 868 C C . GLU A 1 110 ? 3.549 -6.910 -16.470 1.00 96.50 110 GLU A C 1
ATOM 870 O O . GLU A 1 110 ? 3.195 -5.728 -16.484 1.00 96.50 110 GLU A O 1
ATOM 875 N N . ILE A 1 111 ? 4.697 -7.323 -16.996 1.00 96.25 111 ILE A N 1
ATOM 876 C CA . ILE A 1 111 ? 5.583 -6.430 -17.734 1.00 96.25 111 ILE A CA 1
ATOM 877 C C . ILE A 1 111 ? 5.175 -6.483 -19.201 1.00 96.25 111 ILE A C 1
ATOM 879 O O . ILE A 1 111 ? 5.065 -7.557 -19.786 1.00 96.25 111 ILE A O 1
ATOM 883 N N . ILE A 1 112 ? 4.966 -5.320 -19.799 1.00 95.31 112 ILE A N 1
ATOM 884 C CA . ILE A 1 112 ? 4.752 -5.165 -21.231 1.00 95.31 112 ILE A CA 1
ATOM 885 C C . ILE A 1 112 ? 6.038 -4.615 -21.829 1.00 95.31 112 ILE A C 1
ATOM 887 O O . ILE A 1 112 ? 6.433 -3.493 -21.509 1.00 95.31 112 ILE A O 1
ATOM 891 N N . ASP A 1 113 ? 6.652 -5.395 -22.707 1.00 93.12 113 ASP A N 1
ATOM 892 C CA . ASP A 1 113 ? 7.799 -4.983 -23.506 1.00 93.12 113 ASP A CA 1
ATOM 893 C C . ASP A 1 113 ? 7.309 -4.571 -24.896 1.00 93.12 113 ASP A C 1
ATOM 895 O O . ASP A 1 113 ? 6.782 -5.383 -25.655 1.00 93.12 113 ASP A O 1
ATOM 899 N N . LYS A 1 114 ? 7.421 -3.287 -25.223 1.00 93.06 114 LYS A N 1
ATOM 900 C CA . LYS A 1 114 ? 7.135 -2.772 -26.562 1.00 93.06 114 LYS A CA 1
ATOM 901 C C . LYS A 1 114 ? 8.436 -2.709 -27.349 1.00 93.06 114 LYS A C 1
ATOM 903 O O . LYS A 1 114 ? 9.243 -1.811 -27.112 1.00 93.06 114 LYS A O 1
ATOM 908 N N . HIS A 1 115 ? 8.594 -3.624 -28.296 1.00 89.81 115 HIS A N 1
ATOM 909 C CA . HIS A 1 115 ? 9.786 -3.740 -29.123 1.00 89.81 115 HIS A CA 1
ATOM 910 C C . HIS A 1 115 ? 9.572 -3.084 -30.496 1.00 89.81 115 HIS A C 1
ATOM 912 O O . HIS A 1 115 ? 8.607 -3.386 -31.202 1.00 89.81 115 HIS A O 1
ATOM 918 N N . SER A 1 116 ? 10.469 -2.171 -30.867 1.00 88.94 116 SER A N 1
ATOM 919 C CA . SER A 1 116 ? 10.503 -1.482 -32.160 1.00 88.94 116 SER A CA 1
ATOM 920 C C . SER A 1 116 ? 11.609 -2.071 -33.027 1.00 88.94 116 SER A C 1
ATOM 922 O O . SER A 1 116 ? 12.784 -1.794 -32.793 1.00 88.94 116 SER A O 1
ATOM 924 N N . SER A 1 117 ? 11.235 -2.822 -34.063 1.00 82.62 117 SER A N 1
ATOM 925 C CA . SER A 1 117 ? 12.182 -3.494 -34.965 1.00 82.62 117 SER A CA 1
ATOM 926 C C . SER A 1 117 ? 13.020 -2.531 -35.813 1.00 82.62 117 SER A C 1
ATOM 928 O O . SER A 1 117 ? 14.135 -2.870 -36.194 1.00 82.62 117 SER A O 1
ATOM 930 N N . LYS A 1 118 ? 12.527 -1.315 -36.092 1.00 82.69 118 LYS A N 1
ATOM 931 C CA . LYS A 1 118 ? 13.279 -0.304 -36.861 1.00 82.69 118 LYS A CA 1
ATOM 932 C C . LYS A 1 118 ? 14.483 0.253 -36.113 1.00 82.69 118 LYS A C 1
ATOM 934 O O . LYS A 1 118 ? 15.470 0.627 -36.735 1.00 82.69 118 LYS A O 1
ATOM 939 N N . THR A 1 119 ? 14.361 0.378 -34.797 1.00 81.06 119 THR A N 1
ATOM 940 C CA . THR A 1 119 ? 15.371 1.006 -33.934 1.00 81.06 119 THR A CA 1
ATOM 941 C C . THR A 1 119 ? 15.999 0.016 -32.960 1.00 81.06 119 THR A C 1
ATOM 943 O O . THR A 1 119 ? 16.807 0.436 -32.142 1.00 81.06 119 THR A O 1
ATOM 946 N N . ASP A 1 120 ? 15.573 -1.251 -32.997 1.00 83.06 120 ASP A N 1
ATOM 947 C CA . ASP A 1 120 ? 15.910 -2.295 -32.019 1.00 83.06 120 ASP A CA 1
ATOM 948 C C . ASP A 1 120 ? 15.734 -1.819 -30.562 1.00 83.06 120 ASP A C 1
ATOM 950 O O . ASP A 1 120 ? 16.556 -2.044 -29.671 1.00 83.06 120 ASP A O 1
ATOM 954 N N . ARG A 1 121 ? 14.660 -1.046 -30.340 1.00 86.81 121 ARG A N 1
ATOM 955 C CA . ARG A 1 121 ? 14.397 -0.362 -29.068 1.00 86.81 121 ARG A CA 1
ATOM 956 C C . ARG A 1 121 ? 13.307 -1.077 -28.301 1.00 86.81 121 ARG A C 1
ATOM 958 O O . ARG A 1 121 ? 12.193 -1.222 -28.805 1.00 86.81 121 ARG A O 1
ATOM 965 N N . HIS A 1 122 ? 13.592 -1.389 -27.048 1.00 88.69 122 HIS A N 1
ATOM 966 C CA . HIS A 1 122 ? 12.632 -1.895 -26.087 1.00 88.69 122 HIS A CA 1
ATOM 967 C C . HIS A 1 122 ? 12.111 -0.774 -25.188 1.00 88.69 122 HIS A C 1
ATOM 969 O O . HIS A 1 122 ? 12.869 0.057 -24.685 1.00 88.69 122 HIS A O 1
ATOM 975 N N . THR A 1 123 ? 10.800 -0.742 -24.960 1.00 92.75 123 THR A N 1
ATOM 976 C CA . THR A 1 123 ? 10.145 0.198 -24.041 1.00 92.75 123 THR A CA 1
ATOM 977 C C . THR A 1 123 ? 9.258 -0.571 -23.076 1.00 92.75 123 THR A C 1
ATOM 979 O O . THR A 1 123 ? 8.222 -1.113 -23.464 1.00 92.75 123 THR A O 1
ATOM 982 N N . TYR A 1 124 ? 9.659 -0.597 -21.808 1.00 93.44 124 TYR A N 1
ATOM 983 C CA . TY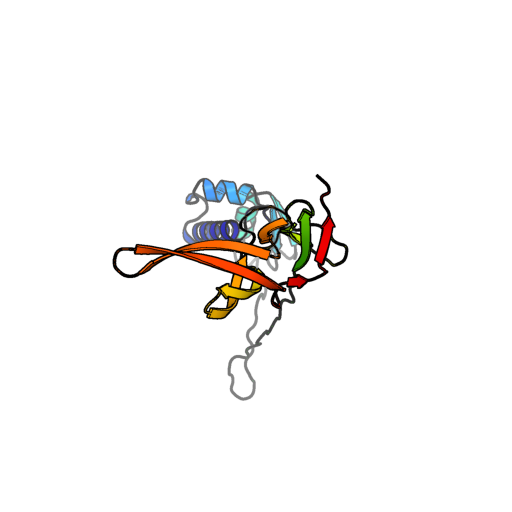R A 1 124 ? 9.014 -1.383 -20.770 1.00 93.44 124 TYR A CA 1
ATOM 984 C C . TYR A 1 124 ? 7.959 -0.553 -20.030 1.00 93.44 124 TYR A C 1
ATOM 986 O O . TYR A 1 124 ? 8.178 0.593 -19.631 1.00 93.44 124 TYR A O 1
ATOM 994 N N . SER A 1 125 ? 6.805 -1.165 -19.791 1.00 95.06 125 SER A N 1
ATOM 995 C CA . SER A 1 125 ? 5.781 -0.671 -18.867 1.00 95.06 125 SER A CA 1
ATOM 996 C C . SER A 1 125 ? 5.275 -1.812 -17.996 1.00 95.06 125 SER A C 1
ATOM 998 O O . SER A 1 125 ? 5.368 -2.971 -18.388 1.00 95.06 125 SER A O 1
ATOM 1000 N N . MET A 1 126 ? 4.725 -1.503 -16.830 1.00 96.00 126 MET A N 1
ATOM 1001 C CA . MET A 1 126 ? 4.186 -2.503 -15.911 1.00 96.00 126 MET A CA 1
ATOM 1002 C C . MET A 1 126 ? 2.712 -2.240 -15.651 1.00 96.00 126 MET A C 1
ATOM 1004 O O . MET A 1 126 ? 2.354 -1.123 -15.288 1.00 96.00 126 MET A O 1
ATOM 1008 N N . ASN A 1 127 ? 1.887 -3.272 -15.799 1.00 96.81 127 ASN A N 1
ATOM 1009 C CA . ASN A 1 127 ? 0.476 -3.260 -15.428 1.00 96.81 127 ASN A CA 1
ATOM 1010 C C . ASN A 1 127 ? 0.278 -3.895 -14.051 1.00 96.81 127 ASN A C 1
ATOM 1012 O O . ASN A 1 127 ? 1.009 -4.813 -13.669 1.00 96.81 127 ASN A O 1
ATOM 1016 N N . PHE A 1 128 ? -0.742 -3.429 -13.337 1.00 96.69 128 PHE A N 1
ATOM 1017 C CA . PHE A 1 128 ? -1.058 -3.845 -11.978 1.00 96.69 128 PHE A CA 1
ATOM 1018 C C . PHE A 1 128 ? -2.429 -4.514 -11.898 1.00 96.69 128 PHE A C 1
ATOM 1020 O O . PHE A 1 128 ? -3.431 -3.984 -12.388 1.00 96.69 128 PHE A O 1
ATOM 1027 N N . TYR A 1 129 ? -2.482 -5.646 -11.201 1.00 96.12 129 TYR A N 1
ATOM 1028 C CA . TYR A 1 129 ? -3.681 -6.453 -11.047 1.00 96.12 129 TYR A CA 1
ATOM 1029 C C . TYR A 1 129 ? -3.912 -6.864 -9.592 1.00 96.12 129 TYR A C 1
ATOM 1031 O O . TYR A 1 129 ? -2.979 -7.173 -8.850 1.00 96.12 129 TYR A O 1
ATOM 1039 N N . ALA A 1 130 ? -5.180 -6.878 -9.183 1.00 91.94 130 ALA A N 1
ATOM 1040 C CA . ALA A 1 130 ? -5.585 -7.325 -7.853 1.00 91.94 130 ALA A CA 1
ATOM 1041 C C . ALA A 1 130 ? -5.474 -8.848 -7.700 1.00 91.94 130 ALA A C 1
ATOM 1043 O O . ALA A 1 130 ? -5.291 -9.342 -6.595 1.00 91.94 130 ALA A O 1
ATOM 1044 N N . ASN A 1 131 ? -5.593 -9.594 -8.802 1.00 92.00 131 ASN A N 1
ATOM 1045 C CA . ASN A 1 131 ? -5.614 -11.052 -8.808 1.00 92.00 131 ASN A CA 1
ATOM 1046 C C . ASN A 1 131 ? -5.050 -11.631 -10.119 1.00 92.00 131 ASN A C 1
ATOM 1048 O O . ASN A 1 131 ? -4.779 -10.911 -11.081 1.00 92.00 131 ASN A O 1
ATOM 1052 N N . GLN A 1 132 ? -4.929 -12.961 -10.177 1.00 91.00 132 GLN A N 1
ATOM 1053 C CA . GLN A 1 132 ? -4.458 -13.687 -11.367 1.00 91.00 132 GLN A CA 1
ATOM 1054 C C . GLN A 1 132 ? -5.419 -13.601 -12.563 1.00 91.00 132 GLN A C 1
ATOM 1056 O O . GLN A 1 132 ? -4.994 -13.802 -13.696 1.00 91.00 132 GLN A O 1
ATOM 1061 N N . ALA A 1 133 ? -6.691 -13.257 -12.337 1.00 92.25 133 ALA A N 1
ATOM 1062 C CA . ALA A 1 133 ? -7.672 -13.014 -13.396 1.00 92.25 133 ALA A CA 1
ATOM 1063 C C . ALA A 1 133 ? -7.514 -11.627 -14.058 1.00 92.25 133 ALA A C 1
ATOM 1065 O O . ALA A 1 133 ? -8.362 -11.225 -14.850 1.00 92.25 133 ALA A O 1
ATOM 1066 N N . LYS A 1 134 ? -6.429 -10.900 -13.748 1.00 92.00 134 LYS A N 1
ATOM 1067 C CA . LYS A 1 134 ? -6.072 -9.597 -14.324 1.00 92.00 134 LYS A CA 1
ATOM 1068 C C . LYS A 1 134 ? -7.110 -8.492 -14.082 1.00 92.00 134 LYS A C 1
ATOM 1070 O O . LYS A 1 134 ? -7.286 -7.615 -14.925 1.00 92.00 134 LYS A O 1
ATOM 1075 N N . VAL A 1 135 ? -7.764 -8.477 -12.916 1.00 92.81 135 VAL A N 1
ATOM 1076 C CA . VAL A 1 135 ? -8.607 -7.335 -12.507 1.00 92.81 135 VAL A CA 1
ATOM 1077 C C . VAL A 1 135 ? -7.712 -6.109 -12.265 1.00 92.81 135 VAL A C 1
ATOM 1079 O O . VAL A 1 135 ? -6.883 -6.173 -11.352 1.00 92.81 135 VAL A O 1
ATOM 1082 N N . PRO A 1 136 ? -7.827 -5.014 -13.045 1.00 94.25 136 PRO A N 1
ATOM 1083 C CA . PRO A 1 136 ? -6.940 -3.857 -12.920 1.00 94.25 136 PRO A CA 1
ATOM 1084 C C . PRO A 1 136 ? -7.022 -3.221 -11.532 1.00 94.25 136 PRO A C 1
ATOM 1086 O O . PRO A 1 136 ? -8.111 -3.047 -10.987 1.00 94.25 136 PRO A O 1
ATOM 1089 N N . THR A 1 137 ? -5.876 -2.853 -10.963 1.00 92.94 137 THR A N 1
ATOM 1090 C CA . THR A 1 137 ? -5.814 -2.187 -9.654 1.00 92.94 137 THR A CA 1
ATOM 1091 C C . THR A 1 137 ? -4.705 -1.148 -9.607 1.00 92.94 137 THR A C 1
ATOM 1093 O O . THR A 1 137 ? -3.855 -1.093 -10.489 1.00 92.94 137 THR A O 1
ATOM 1096 N N . ILE A 1 138 ? -4.699 -0.315 -8.574 1.00 92.12 138 ILE A N 1
ATOM 1097 C CA . ILE A 1 138 ? -3.660 0.691 -8.360 1.00 92.12 138 ILE A CA 1
ATOM 1098 C C . ILE A 1 138 ? -2.617 0.107 -7.405 1.00 92.12 138 ILE A C 1
ATOM 1100 O O . ILE A 1 138 ? -2.936 -0.306 -6.288 1.00 92.12 138 ILE A O 1
ATOM 1104 N N . ALA A 1 139 ? -1.353 0.082 -7.831 1.00 90.88 139 ALA A N 1
ATOM 1105 C CA . ALA A 1 139 ? -0.252 -0.294 -6.952 1.00 90.88 139 ALA A CA 1
ATOM 1106 C C . ALA A 1 139 ? -0.081 0.744 -5.837 1.00 90.88 139 ALA A C 1
ATOM 1108 O O . ALA A 1 139 ? -0.041 1.944 -6.104 1.00 90.88 139 ALA A O 1
ATOM 1109 N N . HIS A 1 140 ? 0.068 0.285 -4.595 1.00 87.88 140 HIS A N 1
ATOM 1110 C CA . HIS A 1 140 ? 0.306 1.177 -3.464 1.00 87.88 140 HIS A CA 1
ATOM 1111 C C . HIS A 1 140 ? 1.683 1.870 -3.607 1.00 87.88 140 HIS A C 1
ATOM 1113 O O . HIS A 1 140 ? 2.667 1.166 -3.838 1.00 87.88 140 HIS A O 1
ATOM 1119 N N . PRO A 1 141 ? 1.819 3.193 -3.369 1.00 87.25 141 PRO A N 1
ATOM 1120 C CA . PRO A 1 141 ? 3.072 3.936 -3.607 1.00 87.25 141 PRO A CA 1
ATOM 1121 C C . PRO A 1 141 ? 4.305 3.444 -2.837 1.00 87.25 141 PRO A C 1
ATOM 1123 O O . PRO A 1 141 ? 5.443 3.716 -3.209 1.00 87.25 141 PRO A O 1
ATOM 1126 N N . LYS A 1 142 ? 4.083 2.709 -1.743 1.00 87.81 142 LYS A N 1
ATOM 1127 C CA . LYS A 1 142 ? 5.152 2.074 -0.952 1.00 87.81 142 LYS A CA 1
ATOM 1128 C C . LYS A 1 142 ? 5.754 0.821 -1.602 1.00 87.81 142 LYS A C 1
ATOM 1130 O O . LYS A 1 142 ? 6.825 0.413 -1.173 1.00 87.81 142 LYS A O 1
ATOM 1135 N N . ILE A 1 143 ? 5.094 0.210 -2.589 1.00 91.06 143 ILE A N 1
ATOM 1136 C CA . ILE A 1 143 ? 5.618 -0.978 -3.275 1.00 91.06 143 ILE A CA 1
ATOM 1137 C C . ILE A 1 143 ? 6.759 -0.545 -4.197 1.00 91.06 143 ILE A C 1
ATOM 1139 O O . ILE A 1 143 ? 6.585 0.348 -5.030 1.00 91.06 143 ILE A O 1
ATOM 1143 N N . LYS A 1 144 ? 7.924 -1.179 -4.032 1.00 94.38 144 LYS A N 1
ATOM 1144 C CA . LYS A 1 144 ? 9.151 -0.868 -4.774 1.00 94.38 144 LYS A CA 1
ATOM 1145 C C . LYS A 1 144 ? 9.500 -1.980 -5.757 1.00 94.38 144 LYS A C 1
ATOM 1147 O O . LYS A 1 144 ? 9.887 -3.079 -5.358 1.00 94.38 144 LYS A O 1
ATOM 1152 N N . PHE A 1 145 ? 9.391 -1.687 -7.048 1.00 95.56 145 PHE A N 1
ATOM 1153 C CA . PHE A 1 145 ? 9.782 -2.591 -8.127 1.00 95.56 145 PHE A CA 1
ATOM 1154 C C . PHE A 1 145 ? 11.255 -2.366 -8.446 1.00 95.56 145 PHE A C 1
ATOM 1156 O O . PHE A 1 145 ? 11.634 -1.282 -8.884 1.00 95.56 145 PHE A O 1
ATOM 1163 N N . ARG A 1 146 ? 12.095 -3.373 -8.201 1.00 95.62 146 ARG A N 1
ATOM 1164 C CA . ARG A 1 146 ? 13.547 -3.264 -8.379 1.00 95.62 146 ARG A CA 1
ATOM 1165 C C . ARG A 1 146 ? 13.979 -4.105 -9.565 1.00 95.62 146 ARG A C 1
ATOM 1167 O O . ARG A 1 146 ? 13.757 -5.311 -9.569 1.00 95.62 146 ARG A O 1
ATOM 1174 N N . PHE A 1 147 ? 14.611 -3.472 -10.539 1.00 94.19 147 PHE A N 1
ATOM 1175 C CA . PHE A 1 147 ? 15.123 -4.118 -11.737 1.00 94.19 147 PHE A CA 1
ATOM 1176 C C . PHE A 1 147 ? 16.639 -4.172 -11.684 1.00 94.19 147 PHE A C 1
ATOM 1178 O O . PHE A 1 147 ? 17.279 -3.141 -11.497 1.00 94.19 147 PHE A O 1
ATOM 1185 N N . ARG A 1 148 ? 17.205 -5.368 -11.841 1.00 93.31 148 ARG A N 1
ATOM 1186 C CA . ARG A 1 148 ? 18.637 -5.568 -12.054 1.00 93.31 148 ARG A CA 1
ATOM 1187 C C . ARG A 1 148 ? 18.924 -5.523 -13.550 1.00 93.31 148 ARG A C 1
ATOM 1189 O O . ARG A 1 148 ? 18.275 -6.237 -14.310 1.00 93.31 148 ARG A O 1
ATOM 1196 N N . PHE A 1 149 ? 19.914 -4.724 -13.918 1.00 90.06 149 PHE A N 1
ATOM 1197 C CA . PHE A 1 149 ? 20.441 -4.592 -15.268 1.00 90.06 149 PHE A CA 1
ATOM 1198 C C . PHE A 1 149 ? 21.859 -5.131 -15.289 1.00 90.06 149 PHE A C 1
ATOM 1200 O O . PHE A 1 149 ? 22.689 -4.674 -14.499 1.00 90.06 149 PHE A O 1
ATOM 1207 N N . ASN A 1 150 ? 22.122 -6.065 -16.195 1.00 87.81 150 ASN A N 1
ATOM 1208 C CA . ASN A 1 150 ? 23.471 -6.501 -16.523 1.00 87.81 150 ASN A CA 1
ATOM 1209 C C . ASN A 1 150 ? 23.849 -5.855 -17.858 1.00 87.81 150 ASN A C 1
ATOM 1211 O O . ASN A 1 150 ? 23.189 -6.089 -18.876 1.00 87.81 150 ASN A O 1
ATOM 1215 N N . VAL A 1 151 ? 24.874 -5.006 -17.834 1.00 85.44 151 VAL A N 1
ATOM 1216 C CA . VAL A 1 151 ? 25.325 -4.248 -19.001 1.00 85.44 151 VAL A CA 1
ATOM 1217 C C . VAL A 1 151 ? 26.793 -4.536 -19.241 1.00 85.44 151 VAL A C 1
ATOM 1219 O O . VAL A 1 151 ? 27.642 -4.291 -18.383 1.00 85.44 151 VAL A O 1
ATOM 1222 N N . VAL A 1 152 ? 27.091 -5.018 -20.439 1.00 84.81 152 VAL A N 1
ATOM 1223 C CA . VAL A 1 152 ? 28.459 -5.168 -20.917 1.00 84.81 152 VAL A CA 1
ATOM 1224 C C . VAL A 1 152 ? 28.834 -3.908 -21.676 1.00 84.81 152 VAL A C 1
ATOM 1226 O O . VAL A 1 152 ? 28.097 -3.439 -22.542 1.00 84.81 152 VAL A O 1
ATOM 1229 N N . ARG A 1 153 ? 29.983 -3.345 -21.317 1.00 81.69 153 ARG A N 1
ATOM 1230 C CA . ARG A 1 153 ? 30.537 -2.142 -21.924 1.00 81.69 153 ARG A CA 1
ATOM 1231 C C . ARG A 1 153 ? 31.903 -2.455 -22.502 1.00 81.69 153 ARG A C 1
ATOM 1233 O O . ARG A 1 153 ? 32.802 -2.865 -21.767 1.00 81.69 153 ARG A O 1
ATOM 1240 N N . GLU A 1 154 ? 32.058 -2.233 -23.798 1.00 79.94 154 GLU A N 1
ATOM 1241 C CA . GLU A 1 154 ? 33.277 -2.553 -24.532 1.00 79.94 154 GLU A CA 1
ATOM 1242 C C . GLU A 1 154 ? 33.791 -1.331 -25.295 1.00 79.94 154 GLU A C 1
ATOM 1244 O O . GLU A 1 154 ? 33.069 -0.690 -26.058 1.00 79.94 154 GLU A O 1
ATOM 1249 N N . THR A 1 155 ? 35.065 -1.006 -25.104 1.00 77.12 155 THR A N 1
ATOM 1250 C CA . THR A 1 155 ? 35.825 -0.128 -26.000 1.00 77.12 155 THR A CA 1
ATOM 1251 C C . THR A 1 155 ? 36.963 -0.935 -26.624 1.00 77.12 155 THR A C 1
ATOM 1253 O O . THR A 1 155 ? 37.331 -1.976 -26.079 1.00 77.12 155 THR A O 1
ATOM 1256 N N . PRO A 1 156 ? 37.625 -0.450 -27.694 1.00 75.19 156 PRO A N 1
ATOM 1257 C CA . PRO A 1 156 ? 38.759 -1.156 -28.304 1.00 75.19 156 PRO A CA 1
ATOM 1258 C C . PRO A 1 156 ? 39.917 -1.502 -27.350 1.00 75.19 156 PRO A C 1
ATOM 1260 O O . PRO A 1 156 ? 40.830 -2.225 -27.733 1.00 75.19 156 PRO A O 1
ATOM 1263 N N . ARG A 1 157 ? 39.933 -0.935 -26.136 1.00 72.25 157 ARG A N 1
ATOM 1264 C CA . ARG A 1 157 ? 41.004 -1.101 -25.146 1.00 72.25 157 ARG A CA 1
ATOM 1265 C C . ARG A 1 157 ? 40.535 -1.701 -23.823 1.00 72.25 157 ARG A C 1
ATOM 1267 O O . ARG A 1 157 ? 41.383 -2.151 -23.063 1.00 72.25 157 ARG A O 1
ATOM 1274 N N . ASN A 1 158 ? 39.236 -1.672 -23.520 1.00 73.31 158 ASN A N 1
ATOM 1275 C CA . ASN A 1 158 ? 38.712 -2.036 -22.207 1.00 73.31 158 ASN A CA 1
ATOM 1276 C C . ASN A 1 158 ? 37.393 -2.797 -22.317 1.00 73.31 158 ASN A C 1
ATOM 1278 O O . ASN A 1 158 ? 36.514 -2.431 -23.093 1.00 73.31 158 ASN A O 1
ATOM 1282 N N . TYR A 1 159 ? 37.241 -3.783 -21.442 1.00 77.12 159 TYR A N 1
ATOM 1283 C CA . TYR A 1 159 ? 36.006 -4.517 -21.218 1.00 77.12 159 TYR A CA 1
ATOM 1284 C C . TYR A 1 159 ? 35.562 -4.292 -19.773 1.00 77.12 159 TYR A C 1
ATOM 1286 O O . TYR A 1 159 ? 36.366 -4.433 -18.848 1.00 77.12 159 TYR A O 1
ATOM 1294 N N . SER A 1 160 ? 34.296 -3.944 -19.562 1.00 77.25 160 SER A N 1
ATOM 1295 C CA . SER A 1 160 ? 33.728 -3.836 -18.220 1.00 77.25 160 SER A CA 1
ATOM 1296 C C . SER A 1 160 ? 32.315 -4.398 -18.172 1.00 77.25 160 SER A C 1
ATOM 1298 O O . SER A 1 160 ? 31.447 -3.969 -18.931 1.00 77.25 160 SER A O 1
ATOM 1300 N N . ASP A 1 161 ? 32.086 -5.311 -17.233 1.00 79.06 161 ASP A N 1
ATOM 1301 C CA . ASP A 1 161 ? 30.756 -5.778 -16.856 1.00 79.06 161 ASP A CA 1
ATOM 1302 C C . ASP A 1 161 ? 30.241 -4.897 -15.716 1.00 79.06 161 ASP A C 1
ATOM 1304 O O . ASP A 1 161 ? 30.871 -4.782 -14.660 1.00 79.06 161 ASP A O 1
ATOM 1308 N N . THR A 1 162 ? 29.133 -4.204 -15.961 1.00 80.88 162 THR A N 1
ATOM 1309 C CA . THR A 1 162 ? 28.509 -3.315 -14.989 1.00 80.88 162 THR A CA 1
ATOM 1310 C C . THR A 1 162 ? 27.107 -3.816 -14.687 1.00 80.88 162 THR A C 1
ATOM 1312 O O . THR A 1 162 ? 26.212 -3.776 -15.528 1.00 80.88 162 THR A O 1
ATOM 1315 N N . THR A 1 163 ? 26.899 -4.241 -13.445 1.00 86.69 163 THR A N 1
ATOM 1316 C CA . THR A 1 163 ? 25.574 -4.580 -12.929 1.00 86.69 163 THR A CA 1
ATOM 1317 C C . THR A 1 163 ? 25.059 -3.445 -12.050 1.00 86.69 163 THR A C 1
ATOM 1319 O O . THR A 1 163 ? 25.749 -3.020 -11.122 1.00 86.69 163 THR A O 1
ATOM 1322 N N . TYR A 1 164 ? 23.837 -2.970 -12.292 1.00 88.88 164 TYR A N 1
ATOM 1323 C CA . TYR A 1 164 ? 23.185 -1.979 -11.430 1.00 88.88 164 TYR A CA 1
ATOM 1324 C C . TYR A 1 164 ? 21.709 -2.304 -11.189 1.00 88.88 164 TYR A C 1
ATOM 1326 O O . TYR A 1 164 ? 21.109 -3.133 -11.873 1.00 88.88 164 TYR A O 1
ATOM 1334 N N . VAL A 1 165 ? 21.123 -1.673 -10.168 1.00 92.44 165 VAL A N 1
ATOM 1335 C CA . VAL A 1 165 ? 19.712 -1.849 -9.805 1.00 92.44 165 VAL A CA 1
ATOM 1336 C C . VAL A 1 165 ? 18.995 -0.510 -9.884 1.00 92.44 165 VAL A C 1
ATOM 1338 O O . VAL A 1 165 ? 19.473 0.477 -9.331 1.00 92.44 165 VAL A O 1
ATOM 1341 N N . GLN A 1 166 ? 17.833 -0.489 -10.530 1.00 93.12 166 GLN A N 1
ATOM 1342 C CA . GLN A 1 166 ? 16.957 0.677 -10.591 1.00 93.12 166 GLN A CA 1
ATOM 1343 C C . GLN A 1 166 ? 15.615 0.380 -9.923 1.00 93.12 166 GLN A C 1
ATOM 1345 O O . GLN A 1 166 ? 15.070 -0.717 -10.058 1.00 93.12 166 GLN A O 1
ATOM 1350 N N . GLU A 1 167 ? 15.082 1.359 -9.197 1.00 94.62 167 GLU A N 1
ATOM 1351 C CA . GLU A 1 167 ? 13.828 1.242 -8.455 1.00 94.62 167 GLU A CA 1
ATOM 1352 C C . GLU A 1 167 ? 12.720 2.094 -9.083 1.00 94.62 167 GLU A C 1
ATOM 1354 O O . GLU A 1 167 ? 12.945 3.237 -9.477 1.00 94.62 167 GLU A O 1
ATOM 1359 N N . TYR A 1 168 ? 11.510 1.540 -9.112 1.00 94.00 168 TYR A N 1
ATOM 1360 C CA . TYR A 1 168 ? 10.289 2.193 -9.567 1.00 94.00 168 TYR A CA 1
ATOM 1361 C C . TYR A 1 168 ? 9.179 2.035 -8.527 1.00 94.00 168 TYR A C 1
ATOM 1363 O O . TYR A 1 168 ? 9.084 1.017 -7.839 1.00 94.00 168 TYR A O 1
ATOM 1371 N N . SER A 1 169 ? 8.298 3.029 -8.432 1.00 93.81 169 SER A N 1
ATOM 1372 C CA . SER A 1 169 ? 7.084 2.964 -7.614 1.00 93.81 169 SER A CA 1
ATOM 1373 C C . SER A 1 169 ? 5.965 3.780 -8.249 1.00 93.81 169 SER A C 1
ATOM 1375 O O . SER A 1 169 ? 6.221 4.835 -8.828 1.00 93.81 169 SER A O 1
ATOM 1377 N N . ASN A 1 170 ? 4.723 3.316 -8.118 1.00 91.44 170 ASN A N 1
ATOM 1378 C CA . ASN A 1 170 ? 3.561 4.031 -8.635 1.00 91.44 170 ASN A CA 1
ATOM 1379 C C . ASN A 1 170 ? 3.144 5.158 -7.684 1.00 91.44 170 ASN A C 1
ATOM 1381 O O . ASN A 1 170 ? 2.510 4.906 -6.665 1.00 91.44 170 ASN A O 1
ATOM 1385 N N . ALA A 1 171 ? 3.506 6.397 -8.009 1.00 83.56 171 ALA A N 1
ATOM 1386 C CA . ALA A 1 171 ? 3.092 7.569 -7.236 1.00 83.56 171 ALA A CA 1
ATOM 1387 C C . ALA A 1 171 ? 1.708 8.114 -7.645 1.00 83.56 171 ALA A C 1
ATOM 1389 O O . ALA A 1 171 ? 1.189 9.004 -6.977 1.00 83.56 171 ALA A O 1
ATOM 1390 N N . GLY A 1 172 ? 1.128 7.616 -8.743 1.00 83.56 172 GLY A N 1
ATOM 1391 C CA . GLY A 1 172 ? -0.139 8.099 -9.291 1.00 83.56 172 GLY A CA 1
ATOM 1392 C C . GLY A 1 172 ? -1.318 7.152 -9.061 1.00 83.56 172 GLY A C 1
ATOM 1393 O O . GLY A 1 172 ? -1.203 6.106 -8.430 1.00 83.56 172 GLY A O 1
ATOM 1394 N N . TYR A 1 173 ? -2.460 7.514 -9.646 1.00 86.69 173 TYR A N 1
ATOM 1395 C CA . TYR A 1 173 ? -3.703 6.731 -9.607 1.00 86.69 173 TYR A CA 1
ATOM 1396 C C . TYR A 1 173 ? -3.868 5.791 -10.811 1.00 86.69 173 TYR A C 1
ATOM 1398 O O . TYR A 1 173 ? -4.948 5.256 -11.050 1.00 86.69 173 TYR A O 1
ATOM 1406 N N . ALA A 1 174 ? -2.811 5.609 -11.604 1.00 89.56 174 ALA A N 1
ATOM 1407 C CA . ALA A 1 174 ? -2.845 4.746 -12.774 1.00 89.56 174 ALA A CA 1
ATOM 1408 C C . ALA A 1 174 ? -2.725 3.266 -12.380 1.00 89.56 174 ALA A C 1
ATOM 1410 O O . ALA A 1 174 ? -2.046 2.909 -11.413 1.00 89.56 174 ALA A O 1
ATOM 1411 N N . THR A 1 175 ? -3.340 2.396 -13.182 1.00 93.31 175 THR A N 1
ATOM 1412 C CA . THR A 1 175 ? -3.225 0.929 -13.084 1.00 93.31 175 THR A CA 1
ATOM 1413 C C . THR A 1 175 ? -2.005 0.379 -13.834 1.00 93.31 175 THR A C 1
ATOM 1415 O O . THR A 1 175 ? -1.843 -0.832 -13.986 1.00 93.31 175 THR A O 1
ATOM 1418 N N . SER A 1 176 ? -1.132 1.272 -14.301 1.00 94.38 176 SER A N 1
ATOM 1419 C CA . SER A 1 176 ? 0.120 0.946 -14.971 1.00 94.38 176 SER A CA 1
ATOM 1420 C C . SER A 1 176 ? 1.148 2.057 -14.781 1.00 94.38 176 SER A C 1
ATOM 1422 O O . SER A 1 176 ? 0.763 3.221 -14.654 1.00 94.38 176 SER A O 1
ATOM 1424 N N . ILE A 1 177 ? 2.436 1.728 -14.863 1.00 95.62 177 ILE A N 1
ATOM 1425 C CA . ILE A 1 177 ? 3.529 2.711 -14.888 1.00 95.62 177 ILE A CA 1
ATOM 1426 C C . ILE A 1 177 ? 4.457 2.501 -16.087 1.00 95.62 177 ILE A C 1
ATOM 1428 O O . ILE A 1 177 ? 4.729 1.353 -16.460 1.00 95.62 177 ILE A O 1
ATOM 1432 N N . PRO A 1 178 ? 4.990 3.583 -16.682 1.00 94.25 178 PRO A N 1
ATOM 1433 C CA . PRO A 1 178 ? 6.174 3.472 -17.519 1.00 94.25 178 PRO A CA 1
ATOM 1434 C C . PRO A 1 178 ? 7.375 3.081 -16.648 1.00 94.25 178 PRO A C 1
ATOM 1436 O O . PRO A 1 178 ? 7.487 3.513 -15.499 1.00 94.25 178 PRO A O 1
ATOM 1439 N N . LEU A 1 179 ? 8.258 2.248 -17.192 1.00 93.25 179 LEU A N 1
ATOM 1440 C CA . LEU A 1 179 ? 9.504 1.856 -16.543 1.00 93.25 179 LEU A CA 1
ATOM 1441 C C . LEU A 1 179 ? 10.678 2.532 -17.265 1.00 93.25 179 LEU A C 1
ATOM 1443 O O . LEU A 1 179 ? 10.799 3.754 -17.254 1.00 93.25 179 LEU A O 1
ATOM 1447 N N . PHE A 1 180 ? 11.517 1.736 -17.916 1.00 91.75 180 PHE A N 1
ATOM 1448 C CA . PHE A 1 180 ? 12.691 2.150 -18.670 1.00 91.75 180 PHE A CA 1
ATOM 1449 C C . PHE A 1 180 ? 12.544 1.772 -20.142 1.00 91.75 180 PHE A C 1
ATOM 1451 O O . PHE A 1 180 ? 11.679 0.994 -20.546 1.00 91.75 180 PHE A O 1
ATOM 1458 N N . SER A 1 181 ? 13.450 2.308 -20.944 1.00 89.69 181 SER A N 1
ATOM 1459 C CA . SER A 1 181 ? 13.634 1.927 -22.336 1.00 89.69 181 SER A CA 1
ATOM 1460 C C . SER A 1 181 ? 15.120 1.823 -22.626 1.00 89.69 181 SER A C 1
ATOM 1462 O O . SER A 1 181 ? 15.875 2.679 -22.166 1.00 89.69 181 SER A O 1
ATOM 1464 N N . PHE A 1 182 ? 15.512 0.823 -23.399 1.00 84.88 182 PHE A N 1
ATOM 1465 C CA . PHE A 1 182 ? 16.890 0.589 -23.816 1.00 84.88 182 PHE A CA 1
ATOM 1466 C C . PHE A 1 182 ? 16.887 0.038 -25.241 1.00 84.88 182 PHE A C 1
ATOM 1468 O O . PHE A 1 182 ? 15.884 -0.534 -25.672 1.00 84.88 182 PHE A O 1
ATOM 1475 N N . ASN A 1 183 ? 17.986 0.207 -25.969 1.00 83.19 183 ASN A N 1
ATOM 1476 C CA . ASN A 1 183 ? 18.211 -0.586 -27.174 1.00 83.19 183 ASN A CA 1
ATOM 1477 C C . ASN A 1 183 ? 19.105 -1.761 -26.783 1.00 83.19 183 ASN A C 1
ATOM 1479 O O . ASN A 1 183 ? 19.965 -1.620 -25.910 1.00 83.19 183 ASN A O 1
ATOM 1483 N N . SER A 1 184 ? 18.905 -2.917 -27.410 1.00 75.69 184 SER A N 1
ATOM 1484 C CA . SER A 1 184 ? 19.691 -4.119 -27.098 1.00 75.69 184 SER A CA 1
ATOM 1485 C C . SER A 1 184 ? 21.186 -3.898 -27.350 1.00 75.69 184 SER A C 1
ATOM 1487 O O . SER A 1 184 ? 22.031 -4.485 -26.671 1.00 75.69 184 SER A O 1
ATOM 1489 N N . TYR A 1 185 ? 21.499 -2.998 -28.284 1.00 73.94 185 TYR A N 1
ATOM 1490 C CA . TYR A 1 185 ? 22.843 -2.612 -28.673 1.00 73.94 185 TYR A CA 1
ATOM 1491 C C . TYR A 1 185 ? 22.911 -1.105 -28.959 1.00 73.94 185 TYR A C 1
ATOM 1493 O O . TYR A 1 185 ? 22.183 -0.595 -29.814 1.00 73.94 185 TYR A O 1
ATOM 1501 N N . GLU A 1 186 ? 23.791 -0.378 -28.267 1.00 74.12 186 GLU A N 1
ATOM 1502 C CA . GLU A 1 186 ? 24.075 1.034 -28.554 1.00 74.12 186 GLU A CA 1
ATOM 1503 C C . GLU A 1 186 ? 25.576 1.285 -28.733 1.00 74.12 186 GLU A C 1
ATOM 1505 O O . GLU A 1 186 ? 26.418 0.756 -28.008 1.00 74.12 186 GLU A O 1
ATOM 1510 N N . ALA A 1 187 ? 25.908 2.131 -29.713 1.00 71.62 187 ALA A N 1
ATOM 1511 C CA . ALA A 1 187 ? 27.258 2.626 -29.952 1.00 71.62 187 ALA A CA 1
ATOM 1512 C C . ALA A 1 187 ? 27.319 4.114 -29.609 1.00 71.62 187 ALA A C 1
ATOM 1514 O O . ALA A 1 187 ? 26.674 4.939 -30.263 1.00 71.62 187 ALA A O 1
ATOM 1515 N N . HIS A 1 188 ? 28.140 4.485 -28.635 1.00 73.81 188 HIS A N 1
ATOM 1516 C CA . HIS A 1 188 ? 28.387 5.877 -28.282 1.00 73.81 188 HIS A CA 1
ATOM 1517 C C . HIS A 1 188 ? 29.786 6.294 -28.720 1.00 73.81 188 HIS A C 1
ATOM 1519 O O . HIS A 1 188 ? 30.763 5.578 -28.519 1.00 73.81 188 HIS A O 1
ATOM 1525 N N . LYS A 1 189 ? 29.910 7.497 -29.284 1.00 77.69 189 LYS A N 1
ATOM 1526 C CA . LYS A 1 189 ? 31.220 8.117 -29.509 1.00 77.69 189 LYS A CA 1
ATOM 1527 C C . LYS A 1 189 ? 31.649 8.823 -28.232 1.00 77.69 189 LYS A C 1
ATOM 1529 O O . LYS A 1 189 ? 31.012 9.792 -27.824 1.00 77.69 189 LYS A O 1
ATOM 1534 N N . ILE A 1 190 ? 32.738 8.369 -27.625 1.00 77.44 190 ILE A N 1
ATOM 1535 C CA . ILE A 1 190 ? 33.335 9.009 -26.455 1.00 77.44 190 ILE A CA 1
ATOM 1536 C C . ILE A 1 190 ? 34.567 9.778 -26.902 1.00 77.44 190 ILE A C 1
ATOM 1538 O O . ILE A 1 190 ? 35.449 9.233 -27.560 1.00 77.44 190 ILE A O 1
ATOM 1542 N N . ARG A 1 191 ? 34.646 11.049 -26.510 1.00 76.25 191 ARG A N 1
ATOM 1543 C CA . ARG A 1 191 ? 35.849 11.861 -26.684 1.00 76.25 191 ARG A CA 1
ATOM 1544 C C . ARG A 1 191 ? 36.639 11.891 -25.389 1.00 76.25 191 ARG A C 1
ATOM 1546 O O . ARG A 1 191 ? 36.096 12.255 -24.347 1.00 76.25 191 ARG A O 1
ATOM 1553 N N . ARG A 1 192 ? 37.917 11.527 -25.452 1.00 73.50 192 ARG A N 1
ATOM 1554 C CA . ARG A 1 192 ? 38.849 11.619 -24.323 1.00 73.50 192 ARG A CA 1
ATOM 1555 C C . ARG A 1 192 ? 40.012 12.521 -24.708 1.00 73.50 192 ARG A C 1
ATOM 1557 O O . ARG A 1 192 ? 40.536 12.438 -25.815 1.00 73.50 192 ARG A O 1
ATOM 1564 N N . GLN A 1 193 ? 40.403 13.400 -23.794 1.00 66.50 193 GLN A N 1
ATOM 1565 C CA . GLN A 1 193 ? 41.534 14.294 -24.005 1.00 66.50 193 GLN A CA 1
ATOM 1566 C C . GLN A 1 193 ? 42.831 13.549 -23.676 1.00 66.50 193 GLN A C 1
ATOM 1568 O O . GLN A 1 193 ? 42.985 13.024 -22.571 1.00 66.50 193 GLN A O 1
ATOM 1573 N N . ARG A 1 194 ? 43.764 13.486 -24.629 1.00 64.12 194 ARG A N 1
ATOM 1574 C CA . ARG A 1 194 ? 45.070 12.841 -24.467 1.00 64.12 194 ARG A CA 1
ATOM 1575 C C . ARG A 1 194 ? 46.160 13.865 -24.767 1.00 64.12 194 ARG A C 1
ATOM 1577 O O . ARG A 1 194 ? 46.509 14.123 -25.914 1.00 64.12 194 ARG A O 1
ATOM 1584 N N . GLY A 1 195 ? 46.687 14.491 -23.716 1.00 73.00 195 GLY A N 1
ATOM 1585 C CA . GLY A 1 195 ? 47.616 15.611 -23.874 1.00 73.00 195 GLY A CA 1
ATOM 1586 C C . GLY A 1 195 ? 46.935 16.816 -24.537 1.00 73.00 195 GLY A C 1
ATOM 1587 O O . GLY A 1 195 ? 45.946 17.325 -24.012 1.00 73.00 195 GLY A O 1
ATOM 1588 N N . ARG A 1 196 ? 47.462 17.282 -25.680 1.00 67.69 196 ARG A N 1
ATOM 1589 C CA . ARG A 1 196 ? 46.894 18.406 -26.458 1.00 67.69 196 ARG A CA 1
ATOM 1590 C C . ARG A 1 196 ? 45.890 17.980 -27.540 1.00 67.69 196 ARG A C 1
ATOM 1592 O O . ARG A 1 196 ? 45.304 18.854 -28.171 1.00 67.69 196 ARG A O 1
ATOM 1599 N N . GLU A 1 197 ? 45.677 16.681 -27.741 1.00 66.56 197 GLU A N 1
ATOM 1600 C CA . GLU A 1 197 ? 44.795 16.145 -28.783 1.00 66.56 197 GLU A CA 1
ATOM 1601 C C . GLU A 1 197 ? 43.559 15.451 -28.193 1.00 66.56 197 GLU A C 1
ATOM 1603 O O . GLU A 1 197 ? 43.548 15.006 -27.041 1.00 66.56 197 GLU A O 1
ATOM 1608 N N . TRP A 1 198 ? 42.498 15.375 -28.998 1.00 73.06 198 TRP A N 1
ATOM 1609 C CA . TRP A 1 198 ? 41.258 14.677 -28.665 1.00 73.06 198 TRP A CA 1
ATOM 1610 C C . TRP A 1 198 ? 41.213 13.340 -29.400 1.00 73.06 198 TRP A C 1
ATOM 1612 O O . TRP A 1 198 ? 41.198 13.318 -30.627 1.00 73.06 198 TRP A O 1
ATOM 1622 N N . ASP A 1 199 ? 41.136 12.242 -28.654 1.00 76.81 199 ASP A N 1
ATOM 1623 C CA . ASP A 1 199 ? 40.923 10.902 -29.203 1.00 76.81 199 ASP A CA 1
ATOM 1624 C C . ASP A 1 199 ? 39.418 10.583 -29.156 1.00 76.81 199 ASP A C 1
ATOM 1626 O O . ASP A 1 199 ? 38.738 10.904 -28.172 1.00 76.81 199 ASP A O 1
ATOM 1630 N N . THR A 1 200 ? 38.871 10.012 -30.231 1.00 79.00 200 THR A N 1
ATOM 1631 C CA . THR A 1 200 ? 37.460 9.595 -30.293 1.00 79.00 200 THR A CA 1
ATOM 1632 C C . THR A 1 200 ? 37.400 8.077 -30.357 1.00 79.00 200 THR A C 1
ATOM 1634 O O . THR A 1 200 ? 37.765 7.483 -31.366 1.00 79.00 200 THR A O 1
ATOM 1637 N N . GLU A 1 201 ? 36.891 7.458 -29.298 1.00 79.44 201 GLU A N 1
ATOM 1638 C CA . GLU A 1 201 ? 36.684 6.014 -29.212 1.00 79.44 201 GLU A CA 1
ATOM 1639 C C . GLU A 1 201 ? 35.191 5.684 -29.348 1.00 79.44 201 GLU A C 1
ATOM 1641 O O . GLU A 1 201 ? 34.322 6.502 -29.031 1.00 79.44 201 GLU A O 1
ATOM 1646 N N . ILE A 1 202 ? 34.887 4.477 -29.822 1.00 79.50 202 ILE A N 1
ATOM 1647 C CA . ILE A 1 202 ? 33.525 3.937 -29.812 1.00 79.50 202 ILE A CA 1
ATOM 1648 C C . ILE A 1 202 ? 33.377 3.098 -28.543 1.00 79.50 202 ILE A C 1
ATOM 1650 O O . ILE A 1 202 ? 34.186 2.205 -28.297 1.00 79.50 202 ILE A O 1
ATOM 1654 N N . LEU A 1 203 ? 32.365 3.412 -27.740 1.00 78.69 203 LEU A N 1
ATOM 1655 C CA . LEU A 1 203 ? 31.889 2.579 -26.645 1.00 78.69 203 LEU A CA 1
ATOM 1656 C C . LEU A 1 203 ? 30.659 1.822 -27.116 1.00 78.69 203 LEU A C 1
ATOM 1658 O O . LEU A 1 203 ? 29.665 2.438 -27.497 1.00 78.69 203 LEU A O 1
ATOM 1662 N N . TRP A 1 204 ? 30.725 0.506 -27.036 1.00 77.56 204 TRP A N 1
ATOM 1663 C CA . TRP A 1 204 ? 29.588 -0.375 -27.214 1.00 77.56 204 TRP A CA 1
ATOM 1664 C C . TRP A 1 204 ? 28.969 -0.659 -25.849 1.00 77.56 204 TRP A C 1
ATOM 1666 O O . TRP A 1 204 ? 29.669 -1.102 -24.939 1.00 77.56 204 TRP A O 1
ATOM 1676 N N . GLU A 1 205 ? 27.676 -0.387 -25.698 1.00 79.00 205 GLU A N 1
ATOM 1677 C CA . GLU A 1 205 ? 26.885 -0.804 -24.541 1.00 79.00 205 GLU A CA 1
ATOM 1678 C C . GLU A 1 205 ? 25.866 -1.855 -24.988 1.00 79.00 205 GLU A C 1
ATOM 1680 O O . GLU A 1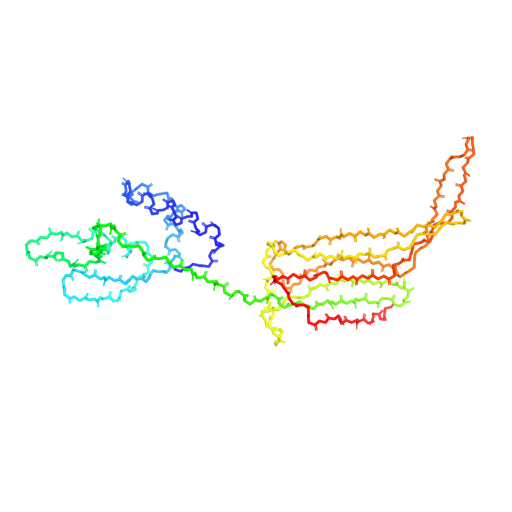 205 ? 25.052 -1.616 -25.883 1.00 79.00 205 GLU A O 1
ATOM 1685 N N . GLN A 1 206 ? 25.919 -3.028 -24.361 1.00 79.25 206 GLN A N 1
ATOM 1686 C CA . GLN A 1 206 ? 25.010 -4.134 -24.624 1.00 79.25 206 GLN A CA 1
ATOM 1687 C C . GLN A 1 206 ? 24.291 -4.532 -23.337 1.00 79.25 206 GLN A C 1
ATOM 1689 O O . GLN A 1 206 ? 24.919 -4.902 -22.341 1.00 79.25 206 GLN A O 1
ATOM 1694 N N . TYR A 1 207 ? 22.961 -4.495 -23.372 1.00 77.44 207 TYR A N 1
ATOM 1695 C CA . TYR A 1 207 ? 22.120 -4.990 -22.286 1.00 77.44 207 TYR A CA 1
ATOM 1696 C C . TYR A 1 207 ? 21.968 -6.501 -22.448 1.00 77.44 207 TYR A C 1
ATOM 1698 O O . TYR A 1 207 ? 21.317 -6.969 -23.378 1.00 77.44 207 TYR A O 1
ATOM 1706 N N . THR A 1 208 ? 22.602 -7.274 -21.568 1.00 73.19 208 THR A N 1
ATOM 1707 C CA . THR A 1 208 ? 22.615 -8.741 -21.677 1.00 73.19 208 THR A CA 1
ATOM 1708 C C . THR A 1 208 ? 21.450 -9.389 -20.941 1.00 73.19 208 THR A C 1
ATOM 1710 O O . THR A 1 208 ? 20.975 -10.444 -21.354 1.00 73.19 208 THR A O 1
ATOM 1713 N N . ASP A 1 209 ? 20.979 -8.769 -19.856 1.00 78.62 209 ASP A N 1
ATOM 1714 C CA . ASP A 1 209 ? 19.879 -9.285 -19.045 1.00 78.62 209 ASP A CA 1
ATOM 1715 C C . ASP A 1 209 ? 19.216 -8.163 -18.234 1.00 78.62 209 ASP A C 1
ATOM 1717 O O . ASP A 1 209 ? 19.889 -7.291 -17.672 1.00 78.62 209 ASP A O 1
ATOM 1721 N N . VAL A 1 210 ? 17.886 -8.213 -18.138 1.00 84.88 210 VAL A N 1
ATOM 1722 C CA . VAL A 1 210 ? 17.089 -7.309 -17.304 1.00 84.88 210 VAL A CA 1
ATOM 1723 C C . VAL A 1 210 ? 16.068 -8.121 -16.519 1.00 84.88 210 VAL A C 1
ATOM 1725 O O . VAL A 1 210 ? 15.165 -8.733 -17.090 1.00 84.88 210 VAL A O 1
ATOM 1728 N N . LYS A 1 211 ? 16.183 -8.107 -15.187 1.00 90.00 211 LYS A N 1
ATOM 1729 C CA . LYS A 1 211 ? 15.356 -8.933 -14.294 1.00 90.00 211 LYS A CA 1
ATOM 1730 C C . LYS A 1 211 ? 14.669 -8.112 -13.219 1.00 90.00 211 LYS A C 1
ATOM 1732 O O . LYS A 1 211 ? 15.320 -7.380 -12.475 1.00 90.00 211 LYS A O 1
ATOM 1737 N N . LEU A 1 212 ? 13.356 -8.295 -13.093 1.00 94.00 212 LEU A N 1
ATOM 1738 C CA . LEU A 1 212 ? 12.614 -7.870 -11.910 1.00 94.00 212 LEU A CA 1
ATOM 1739 C C . LEU A 1 212 ? 13.028 -8.761 -10.732 1.00 94.00 212 LEU A C 1
ATOM 1741 O O . LEU A 1 212 ? 12.982 -9.984 -10.837 1.00 94.00 212 LEU A O 1
ATOM 1745 N N . LEU A 1 213 ? 13.460 -8.149 -9.633 1.00 94.31 213 LEU A N 1
ATOM 1746 C CA . LEU A 1 213 ? 13.848 -8.862 -8.418 1.00 94.31 213 LEU A CA 1
ATOM 1747 C C . LEU A 1 213 ? 12.613 -9.330 -7.641 1.00 94.31 213 LEU A C 1
ATOM 1749 O O . LEU A 1 213 ? 11.586 -8.659 -7.646 1.00 94.31 213 LEU A O 1
ATOM 1753 N N . ASP A 1 214 ? 12.731 -10.444 -6.922 1.00 92.19 214 ASP A N 1
ATOM 1754 C CA . ASP A 1 214 ? 11.634 -10.955 -6.099 1.00 92.19 214 ASP A CA 1
ATOM 1755 C C . ASP A 1 214 ? 11.313 -10.028 -4.912 1.00 92.19 214 ASP A C 1
ATOM 1757 O O . ASP A 1 214 ? 12.184 -9.362 -4.335 1.00 92.19 214 ASP A O 1
ATOM 1761 N N . SER A 1 215 ? 10.035 -10.001 -4.527 1.00 91.25 215 SER A N 1
ATOM 1762 C CA . SER A 1 215 ? 9.524 -9.250 -3.379 1.00 91.25 215 SER A CA 1
ATOM 1763 C C . SER A 1 215 ? 8.297 -9.946 -2.783 1.00 91.25 215 SER A C 1
ATOM 1765 O O . SER A 1 215 ? 7.503 -10.504 -3.537 1.00 91.25 215 SER A O 1
ATOM 1767 N N . PRO A 1 216 ? 8.075 -9.888 -1.457 1.00 88.62 216 PRO A N 1
ATOM 1768 C CA . PRO A 1 216 ? 6.822 -10.353 -0.860 1.00 88.62 216 PRO A CA 1
ATOM 1769 C C . PRO A 1 216 ? 5.606 -9.498 -1.260 1.00 88.62 216 PRO A C 1
ATOM 1771 O O . PRO A 1 216 ? 4.474 -9.961 -1.146 1.00 88.62 216 PRO A O 1
ATOM 1774 N N . ASP A 1 217 ? 5.823 -8.262 -1.722 1.00 90.56 217 ASP A N 1
ATOM 1775 C CA . ASP A 1 217 ? 4.745 -7.310 -2.011 1.00 90.56 217 ASP A CA 1
ATOM 1776 C C . ASP A 1 217 ? 4.062 -7.543 -3.366 1.00 90.56 217 ASP A C 1
ATOM 1778 O O . ASP A 1 217 ? 2.955 -7.047 -3.593 1.00 90.56 217 ASP A O 1
ATOM 1782 N N . TYR A 1 218 ? 4.714 -8.263 -4.284 1.00 93.75 218 TYR A N 1
ATOM 1783 C CA . TYR A 1 218 ? 4.192 -8.499 -5.625 1.00 93.75 218 TYR A C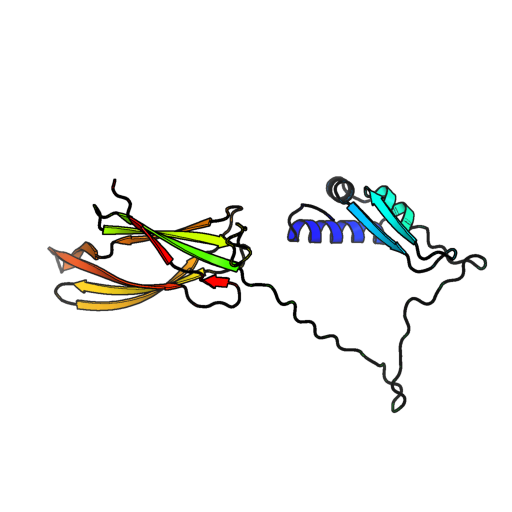A 1
ATOM 1784 C C . TYR A 1 218 ? 4.575 -9.861 -6.189 1.00 93.75 218 TYR A C 1
ATOM 1786 O O . TYR A 1 218 ? 5.536 -10.495 -5.769 1.00 93.75 218 TYR A O 1
ATOM 1794 N N . LYS A 1 219 ? 3.823 -10.291 -7.200 1.00 95.06 219 LYS A N 1
ATOM 1795 C CA . LYS A 1 219 ? 4.078 -11.513 -7.955 1.00 95.06 219 LYS A CA 1
ATOM 1796 C C . LYS A 1 219 ? 4.061 -11.214 -9.450 1.00 95.06 219 LYS A C 1
ATOM 1798 O O . LYS A 1 219 ? 3.052 -10.745 -9.978 1.00 95.06 219 LYS A O 1
ATOM 1803 N N . LEU A 1 220 ? 5.171 -11.503 -10.127 1.00 95.12 220 LEU A N 1
ATOM 1804 C CA . LEU A 1 220 ? 5.262 -11.404 -11.581 1.00 95.12 220 LEU A CA 1
ATOM 1805 C C . LEU A 1 220 ? 4.409 -12.501 -12.227 1.00 95.12 220 LEU A C 1
ATOM 1807 O O . LEU A 1 220 ? 4.575 -13.684 -11.933 1.00 95.12 220 LEU A O 1
ATOM 1811 N N . MET A 1 221 ? 3.492 -12.101 -13.102 1.00 93.56 221 MET A N 1
ATOM 1812 C CA . MET A 1 221 ? 2.657 -13.010 -13.886 1.00 93.56 221 MET A CA 1
ATOM 1813 C C . MET A 1 221 ? 3.319 -13.424 -15.200 1.00 93.56 221 MET A C 1
ATOM 1815 O O . MET A 1 221 ? 3.054 -14.512 -15.701 1.00 93.56 221 MET A O 1
ATOM 1819 N N . GLY A 1 222 ? 4.156 -12.555 -15.764 1.00 92.50 222 GLY A N 1
ATOM 1820 C CA . GLY A 1 222 ? 4.833 -12.790 -17.030 1.00 92.50 222 GLY A CA 1
ATOM 1821 C C . GLY A 1 222 ? 5.327 -11.501 -17.675 1.00 92.50 222 GLY A C 1
ATOM 1822 O O . GLY A 1 222 ? 5.057 -10.394 -17.193 1.00 92.50 222 GLY A O 1
ATOM 1823 N N . ILE A 1 223 ? 6.060 -11.676 -18.773 1.00 92.06 223 ILE A N 1
ATOM 1824 C CA . ILE A 1 223 ? 6.531 -10.605 -19.647 1.00 92.06 223 ILE A CA 1
ATOM 1825 C C . ILE A 1 223 ? 5.863 -10.811 -21.006 1.00 92.06 223 ILE A C 1
ATOM 1827 O O . ILE A 1 223 ? 6.022 -11.862 -21.623 1.00 92.06 223 ILE A O 1
ATOM 1831 N N . THR A 1 224 ? 5.102 -9.818 -21.453 1.00 91.88 224 THR A N 1
ATOM 1832 C CA . THR A 1 224 ? 4.384 -9.836 -22.727 1.00 91.88 224 THR A CA 1
ATOM 1833 C C . THR A 1 224 ? 5.072 -8.887 -23.698 1.00 91.88 224 THR A C 1
ATOM 1835 O O . THR A 1 224 ? 4.969 -7.666 -23.556 1.00 91.88 224 THR A O 1
ATOM 1838 N N . THR A 1 225 ? 5.749 -9.444 -24.702 1.00 89.19 225 THR A N 1
ATOM 1839 C CA . THR A 1 225 ? 6.395 -8.664 -25.764 1.00 89.19 225 THR A CA 1
ATOM 1840 C C . THR A 1 225 ? 5.402 -8.337 -26.879 1.00 89.19 225 THR A C 1
ATOM 1842 O O . THR A 1 225 ? 4.685 -9.203 -27.381 1.00 89.19 225 THR A O 1
ATOM 1845 N N . LYS A 1 226 ? 5.354 -7.067 -27.277 1.00 90.19 226 LYS A N 1
ATOM 1846 C CA . LYS A 1 226 ? 4.549 -6.538 -28.379 1.00 90.19 226 LYS A CA 1
ATOM 1847 C C . LYS A 1 226 ? 5.477 -5.900 -29.403 1.00 90.19 226 LYS A C 1
ATOM 1849 O O . LYS A 1 226 ? 6.086 -4.870 -29.122 1.00 90.19 226 LYS A O 1
ATOM 1854 N N . ASN A 1 227 ? 5.534 -6.484 -30.596 1.00 85.56 227 ASN A N 1
ATOM 1855 C CA . ASN A 1 227 ? 6.253 -5.894 -31.720 1.00 85.56 227 ASN A CA 1
ATOM 1856 C C . ASN A 1 227 ? 5.433 -4.742 -32.305 1.00 85.56 227 ASN A C 1
ATOM 1858 O O . ASN A 1 227 ? 4.282 -4.930 -32.704 1.00 85.56 227 ASN A O 1
ATOM 1862 N N . ILE A 1 228 ? 6.022 -3.552 -32.344 1.00 81.38 228 ILE A N 1
ATOM 1863 C CA . ILE A 1 228 ? 5.428 -2.367 -32.954 1.00 81.38 228 ILE A CA 1
ATOM 1864 C C . ILE A 1 228 ? 6.073 -2.199 -34.328 1.00 81.38 228 ILE A C 1
ATOM 1866 O O . ILE A 1 228 ? 7.196 -1.716 -34.449 1.00 81.38 228 ILE A O 1
ATOM 1870 N N . ASN A 1 229 ? 5.347 -2.621 -35.363 1.00 61.94 229 ASN A N 1
ATOM 1871 C CA . ASN A 1 229 ? 5.699 -2.361 -36.755 1.00 61.94 229 ASN A CA 1
ATOM 1872 C C . ASN A 1 229 ? 5.162 -0.976 -37.136 1.00 61.94 229 ASN A C 1
ATOM 1874 O O . ASN A 1 229 ? 4.081 -0.880 -37.711 1.00 61.94 229 ASN A O 1
ATOM 1878 N N . ASN A 1 230 ? 5.878 0.086 -36.774 1.00 53.25 230 ASN A N 1
ATOM 1879 C CA . ASN A 1 230 ? 5.629 1.418 -37.334 1.00 53.25 230 ASN A CA 1
ATOM 1880 C C . ASN A 1 230 ? 6.683 1.716 -38.368 1.00 53.25 230 ASN A C 1
ATOM 1882 O O . ASN A 1 230 ? 7.866 1.710 -37.980 1.00 53.25 230 ASN A O 1
#

Secondary structure (DSSP, 8-state):
--SS-HHHHHHHHHHHHHHHHHT-GGG--HHHHHHHHTSEEEEEE-SSTT--EEEEEEHHHHHHHHHTT----SSS---------B-TTT-PBP---------PPPEEEEEEEEEETTTTEEEEEEEEESSTT--B-PPPTT--EEEEEEEEEEETTEEEEEEEEEEE---SS-SEEEEEEEESEEEEEEEEEETTEEEEEEEEEEEEEEEEPPBTTEEEEEEEEEEE--

Mean predicted aligned error: 14.28 Å

Sequence (230 aa):
ETNAEASYAKRMLQESFHTLFTKGSSYMNNEEKSFLNGCDFKVYLIGGNGTTAVQSFNGFTGFVDHITKGQFSREQPGVPIFCSFANVADNSLAKIKFKYNIRREPLYVEIIDKHSSKTDRHTYSMNFYANQAKVPTIAHPKIKFRFRFNVVRETPRNYSDTTYVQEYSNAGYATSIPLFSFNSYEAHKIRRQRGREWDTEILWEQYTDVKLLDSPDYKLMGITTKNINN

pLDDT: mean 83.51, std 10.12, range [50.56, 96.81]